Protein AF-A0A7M3M0L2-F1 (afdb_monomer)

pLDDT: mean 80.34, std 19.45, range [36.34, 98.5]

Mean predicted aligned error: 12.67 Å

Foldseek 3Di:
DCVVCVVVVHDPCVVCVVAVDPQSVLLVVLLVLLVQLLVQLVVQQPPPPQLLLSLLRSLLSSLVSCLVCLVVVVVCVVPPPPVSNVVSNVSVLVVQLVSLQVCVVVVVFDAPDRSSVLSVVLVVLSNVLSVCCVVVVDPSVVSSLVSSLVSSVNRVHDNVVSNVSNVVSDDPPDPPPPPPPPPDDDDPDDPPDDDDDDDDDDDDDDDDDDDDDDD

Secondary structure (DSSP, 8-state):
-HHHHHHTT--HHHHHHH-SSHHHHHHHHHHHHHHHHHHHHHHHHTT--SHHHHHHHHHHHHHHHHGGGHHHHHHHTTTS-HHHHHHHTHHHHHHHHHHHHHHHHTTS---SS-HHHHHHHHHHHHHHHHHHHHTTSS-HHHHHHHHHHHHHHHTT--HHHHHHHHHHHSPP----------S--PPPPPPPPPPP----PPPPP----------

Nearest PDB structures (foldseek):
  2g3b-assembly1_A  TM=7.145E-01  e=4.592E-04  Rhodococcus jostii RHA1
  6o6o-assembly1_B  TM=6.720E-01  e=5.842E-04  Mycobacterium tuberculosis
  2f07-assembly1_B  TM=7.550E-01  e=2.145E-03  Bacillus subtilis subsp. subtilis str. 168
  2v57-assembly2_D  TM=7.887E-01  e=2.864E-03  Mycolicibacterium smegmatis
  6s37-assembly1_A  TM=2.151E-01  e=5.253E+00  Pseudomonas putida KT2440

Structure (mmCIF, N/CA/C/O backbone):
data_AF-A0A7M3M0L2-F1
#
_entry.id   AF-A0A7M3M0L2-F1
#
loop_
_atom_site.group_PDB
_atom_site.id
_atom_site.type_symbol
_atom_site.label_atom_id
_atom_site.label_alt_id
_atom_site.label_comp_id
_atom_site.label_asym_id
_atom_site.label_entity_id
_atom_site.label_seq_id
_atom_site.pdbx_PDB_ins_code
_atom_site.Cartn_x
_atom_site.Cartn_y
_atom_site.Cartn_z
_atom_site.occupancy
_atom_site.B_iso_or_equiv
_atom_site.auth_seq_id
_atom_site.auth_comp_id
_atom_site.auth_asym_id
_atom_site.auth_atom_id
_atom_site.pdbx_PDB_model_num
ATOM 1 N N . MET A 1 1 ? 15.946 3.204 -24.954 1.00 76.81 1 MET A N 1
ATOM 2 C CA . MET A 1 1 ? 16.073 1.800 -25.405 1.00 76.81 1 MET A CA 1
ATOM 3 C C . MET A 1 1 ? 17.524 1.337 -25.455 1.00 76.81 1 MET A C 1
ATOM 5 O O . MET A 1 1 ? 17.825 0.320 -24.856 1.00 76.81 1 MET A O 1
ATOM 9 N N . ASP A 1 2 ? 18.451 2.081 -26.062 1.00 79.75 2 ASP A N 1
ATOM 10 C CA . ASP A 1 2 ? 19.856 1.628 -26.196 1.00 79.75 2 ASP A CA 1
ATOM 11 C C . ASP A 1 2 ? 20.602 1.542 -24.871 1.00 79.75 2 ASP A C 1
ATOM 13 O O . ASP A 1 2 ? 21.305 0.571 -24.607 1.00 79.75 2 ASP A O 1
ATOM 17 N N . GLN A 1 3 ? 20.402 2.546 -24.018 1.00 80.31 3 GLN A N 1
ATOM 18 C CA . GLN A 1 3 ? 20.930 2.538 -22.657 1.00 80.31 3 GLN A CA 1
ATOM 19 C C . GLN A 1 3 ? 20.332 1.392 -21.827 1.00 80.31 3 GLN A C 1
ATOM 21 O O . GLN A 1 3 ? 21.048 0.789 -21.040 1.00 80.31 3 GLN A O 1
ATOM 26 N N . ILE A 1 4 ? 19.059 1.041 -22.059 1.00 79.31 4 ILE A N 1
ATOM 27 C CA . ILE A 1 4 ? 18.379 -0.083 -21.390 1.00 79.31 4 ILE A CA 1
ATOM 28 C C . ILE A 1 4 ? 18.995 -1.410 -21.841 1.00 79.31 4 ILE A C 1
ATOM 30 O O . ILE A 1 4 ? 19.354 -2.224 -21.002 1.00 79.31 4 ILE A O 1
ATOM 34 N N . ALA A 1 5 ? 19.194 -1.599 -23.150 1.00 80.19 5 ALA A N 1
ATOM 35 C CA . ALA A 1 5 ? 19.850 -2.787 -23.693 1.00 80.19 5 ALA A CA 1
ATOM 36 C C . ALA A 1 5 ? 21.261 -2.966 -23.112 1.00 80.19 5 ALA A C 1
ATOM 38 O O . ALA A 1 5 ? 21.613 -4.044 -22.641 1.00 80.19 5 ALA A O 1
ATOM 39 N N . ARG A 1 6 ? 22.039 -1.875 -23.067 1.00 82.19 6 ARG A N 1
ATOM 40 C CA . ARG A 1 6 ? 23.388 -1.874 -22.494 1.00 82.19 6 ARG A CA 1
ATOM 41 C C . ARG A 1 6 ? 23.378 -2.192 -20.993 1.00 82.19 6 ARG A C 1
ATOM 43 O O . ARG A 1 6 ? 24.207 -2.981 -20.557 1.00 82.19 6 ARG A O 1
ATOM 50 N N . ALA A 1 7 ? 22.450 -1.622 -20.225 1.00 80.19 7 ALA A N 1
ATOM 51 C CA . ALA A 1 7 ? 22.321 -1.885 -18.790 1.00 80.19 7 ALA A CA 1
ATOM 52 C C . ALA A 1 7 ? 21.871 -3.325 -18.486 1.00 80.19 7 ALA A C 1
ATOM 54 O O . ALA A 1 7 ? 22.362 -3.930 -17.542 1.00 80.19 7 ALA A O 1
ATOM 55 N N . ALA A 1 8 ? 20.984 -3.888 -19.309 1.00 79.69 8 ALA A N 1
ATOM 56 C CA . ALA A 1 8 ? 20.501 -5.261 -19.178 1.00 79.69 8 ALA A CA 1
ATOM 57 C C . ALA A 1 8 ? 21.463 -6.313 -19.768 1.00 79.69 8 ALA A C 1
ATOM 59 O O . ALA A 1 8 ? 21.162 -7.502 -19.734 1.00 79.69 8 ALA A O 1
ATOM 60 N N . GLY A 1 9 ? 22.604 -5.900 -20.335 1.00 82.31 9 GLY A N 1
ATOM 61 C CA . GLY A 1 9 ? 23.578 -6.816 -20.937 1.00 82.31 9 GLY A CA 1
ATOM 62 C C . GLY A 1 9 ? 23.079 -7.518 -22.206 1.00 82.31 9 GLY A C 1
ATOM 63 O O . GLY A 1 9 ? 23.612 -8.560 -22.578 1.00 82.31 9 GLY A O 1
ATOM 64 N N . VAL A 1 10 ? 22.067 -6.964 -22.880 1.00 86.62 10 VAL A N 1
ATOM 65 C CA . VAL A 1 10 ? 21.447 -7.557 -24.075 1.00 86.62 10 VAL A CA 1
ATOM 66 C C . VAL A 1 10 ? 21.702 -6.720 -25.328 1.00 86.62 10 VAL A C 1
ATOM 68 O O . VAL A 1 10 ? 21.919 -5.508 -25.285 1.00 86.62 10 VAL A O 1
ATOM 71 N N . VAL A 1 11 ? 21.648 -7.365 -26.493 1.00 86.75 11 VAL A N 1
ATOM 72 C CA . VAL A 1 11 ? 21.783 -6.680 -27.785 1.00 86.75 11 VAL A CA 1
ATOM 73 C C . VAL A 1 11 ? 20.548 -5.808 -28.037 1.00 86.75 11 VAL A C 1
ATOM 75 O O . VAL A 1 11 ? 19.420 -6.223 -27.774 1.00 86.75 11 VAL A O 1
ATOM 78 N N . ARG A 1 12 ? 20.733 -4.611 -28.618 1.00 81.94 12 ARG A N 1
ATOM 79 C CA . ARG A 1 12 ? 19.638 -3.677 -28.959 1.00 81.94 12 ARG A CA 1
ATOM 80 C C . ARG A 1 12 ? 18.493 -4.375 -29.703 1.00 81.94 12 ARG A C 1
ATOM 82 O O . ARG A 1 12 ? 17.333 -4.170 -29.364 1.00 81.94 12 ARG A O 1
ATOM 89 N N . ARG A 1 13 ? 18.820 -5.236 -30.673 1.00 85.19 13 ARG A N 1
ATOM 90 C CA . ARG A 1 13 ? 17.839 -6.002 -31.459 1.00 85.19 13 ARG A CA 1
ATOM 91 C C . ARG A 1 13 ? 16.922 -6.869 -30.592 1.00 85.19 13 ARG A C 1
ATOM 93 O O . ARG A 1 13 ? 15.752 -6.983 -30.920 1.00 85.19 13 ARG A O 1
ATOM 100 N N . THR A 1 14 ? 17.425 -7.426 -29.492 1.00 82.56 14 THR A N 1
ATOM 101 C CA . THR A 1 14 ? 16.638 -8.242 -28.557 1.00 82.56 14 THR A CA 1
ATOM 102 C C . THR A 1 14 ? 15.592 -7.395 -27.841 1.00 82.56 14 THR A C 1
ATOM 104 O O . THR A 1 14 ? 14.427 -7.771 -27.799 1.00 82.56 14 THR A O 1
ATOM 107 N N . VAL A 1 15 ? 15.967 -6.205 -27.356 1.00 77.56 15 VAL A N 1
ATOM 108 C CA . VAL A 1 15 ? 15.020 -5.308 -26.670 1.00 77.56 15 VAL A CA 1
ATOM 109 C C . VAL A 1 15 ? 13.933 -4.815 -27.622 1.00 77.56 15 VAL A C 1
ATOM 111 O O . VAL A 1 15 ? 12.765 -4.859 -27.266 1.00 77.56 15 VAL A O 1
ATOM 114 N N . TYR A 1 16 ? 14.295 -4.394 -28.838 1.00 79.69 16 TYR A N 1
ATOM 115 C CA . TYR A 1 16 ? 13.303 -3.976 -29.841 1.00 79.69 16 TYR A CA 1
ATOM 116 C C . TYR A 1 16 ? 12.467 -5.147 -30.386 1.00 79.69 16 TYR A C 1
ATOM 118 O O . TYR A 1 16 ? 11.361 -4.929 -30.866 1.00 79.69 16 TYR A O 1
ATOM 126 N N . GLY A 1 17 ? 12.985 -6.379 -30.320 1.00 81.19 17 GLY A N 1
ATOM 127 C CA . GLY A 1 17 ? 12.245 -7.592 -30.670 1.00 81.19 17 GLY A CA 1
ATOM 128 C C . GLY A 1 17 ? 11.170 -7.960 -29.645 1.00 81.19 17 GLY A C 1
ATOM 129 O O . GLY A 1 17 ? 10.143 -8.505 -30.030 1.00 81.19 17 GLY A O 1
ATOM 130 N N . HIS A 1 18 ? 11.385 -7.628 -28.368 1.00 81.50 18 HIS A N 1
ATOM 131 C CA . HIS A 1 18 ? 10.391 -7.813 -27.306 1.00 81.50 18 HIS A CA 1
ATOM 132 C C . HIS A 1 18 ? 9.460 -6.609 -27.133 1.00 81.50 18 HIS A C 1
ATOM 134 O O . HIS A 1 18 ? 8.281 -6.791 -26.858 1.00 81.50 18 HIS A O 1
ATOM 140 N N . PHE A 1 19 ? 9.967 -5.387 -27.318 1.00 83.94 19 PHE A N 1
ATOM 141 C CA . PHE A 1 19 ? 9.208 -4.160 -27.093 1.00 83.94 19 PHE A CA 1
ATOM 142 C C . PHE A 1 19 ? 9.307 -3.240 -28.314 1.00 83.94 19 PHE A C 1
ATOM 144 O O . PHE A 1 19 ? 10.381 -2.688 -28.579 1.00 83.94 19 PHE A O 1
ATOM 151 N N . PRO A 1 20 ? 8.201 -3.018 -29.050 1.00 81.44 20 PRO A N 1
ATOM 152 C CA . PRO A 1 20 ? 8.227 -2.235 -30.285 1.00 81.44 20 PRO A CA 1
ATOM 153 C C . PRO A 1 20 ? 8.587 -0.763 -30.047 1.00 81.44 20 PRO A C 1
ATOM 155 O O . PRO A 1 20 ? 9.125 -0.100 -30.933 1.00 81.44 20 PRO A O 1
ATOM 158 N N . ASN A 1 21 ? 8.312 -0.238 -28.850 1.00 80.81 21 ASN A N 1
ATOM 159 C CA . ASN A 1 21 ? 8.664 1.116 -28.440 1.00 80.81 21 ASN A CA 1
ATOM 160 C C . ASN A 1 21 ? 8.832 1.206 -26.909 1.00 80.81 21 ASN A C 1
ATOM 162 O O . ASN A 1 21 ? 8.651 0.230 -26.180 1.00 80.81 21 ASN A O 1
ATOM 166 N N . ARG A 1 22 ? 9.221 2.394 -26.427 1.00 78.81 22 ARG A N 1
ATOM 167 C CA . ARG A 1 22 ? 9.414 2.669 -24.995 1.00 78.81 22 ARG A CA 1
ATOM 168 C C . ARG A 1 22 ? 8.121 2.501 -24.196 1.00 78.81 22 ARG A C 1
ATOM 170 O O . ARG A 1 22 ? 8.187 2.027 -23.069 1.00 78.81 22 ARG A O 1
ATOM 177 N N . ASP A 1 23 ? 6.986 2.885 -24.761 1.00 76.69 23 ASP A N 1
ATOM 178 C CA . ASP A 1 23 ? 5.708 2.889 -24.049 1.00 76.69 23 ASP A CA 1
ATOM 179 C C . ASP A 1 23 ? 5.202 1.461 -23.830 1.00 76.69 23 ASP A C 1
ATOM 181 O O . ASP A 1 23 ? 4.750 1.146 -22.737 1.00 76.69 23 ASP A O 1
ATOM 185 N N . ALA A 1 24 ? 5.400 0.570 -24.806 1.00 80.88 24 ALA A N 1
ATOM 186 C CA . ALA A 1 24 ? 5.133 -0.861 -24.676 1.00 80.88 24 ALA A CA 1
ATOM 187 C C . ALA A 1 24 ? 5.996 -1.512 -23.582 1.00 80.88 24 ALA A C 1
ATOM 189 O O . ALA A 1 24 ? 5.491 -2.292 -22.786 1.00 80.88 24 ALA A O 1
ATOM 190 N N . LEU A 1 25 ? 7.282 -1.147 -23.488 1.00 81.94 25 LEU A N 1
ATOM 191 C CA . LEU A 1 25 ? 8.139 -1.599 -22.386 1.00 81.94 25 LEU A CA 1
ATOM 192 C C . LEU A 1 25 ? 7.613 -1.122 -21.026 1.00 81.94 25 LEU A C 1
ATOM 194 O O . LEU A 1 25 ? 7.622 -1.877 -20.061 1.00 81.94 25 LEU A O 1
ATOM 198 N N . ILE A 1 26 ? 7.188 0.138 -20.929 1.00 79.19 26 ILE A N 1
ATOM 199 C CA . ILE A 1 26 ? 6.701 0.676 -19.658 1.00 79.19 26 ILE A CA 1
ATOM 200 C C . ILE A 1 26 ? 5.357 0.057 -19.274 1.00 79.19 26 ILE A C 1
ATOM 202 O O . ILE A 1 26 ? 5.171 -0.236 -18.099 1.00 79.19 26 ILE A O 1
ATOM 206 N N . ALA A 1 27 ? 4.457 -0.168 -20.232 1.00 79.88 27 ALA A N 1
ATOM 207 C CA . ALA A 1 27 ? 3.189 -0.849 -19.991 1.00 79.88 27 ALA A CA 1
ATOM 208 C C . ALA A 1 27 ? 3.413 -2.242 -19.381 1.00 79.88 27 ALA A C 1
ATOM 210 O O . ALA A 1 27 ? 2.884 -2.523 -18.314 1.00 79.88 27 ALA A O 1
ATOM 211 N N . GLU A 1 28 ? 4.304 -3.043 -19.966 1.00 83.62 28 GLU A N 1
ATOM 212 C CA . GLU A 1 28 ? 4.640 -4.386 -19.468 1.00 83.62 28 GLU A CA 1
ATOM 213 C C . GLU A 1 28 ? 5.280 -4.359 -18.068 1.00 83.62 28 GLU A C 1
ATOM 215 O O . GLU A 1 28 ? 4.968 -5.186 -17.212 1.00 83.62 28 GLU A O 1
ATOM 220 N N . ILE A 1 29 ? 6.141 -3.371 -17.785 1.00 82.62 29 ILE A N 1
ATOM 221 C CA . ILE A 1 29 ? 6.678 -3.165 -16.429 1.00 82.62 29 ILE A CA 1
ATOM 222 C C . ILE A 1 29 ? 5.549 -2.819 -15.452 1.00 82.62 29 ILE A C 1
ATOM 224 O O . ILE A 1 29 ? 5.516 -3.344 -14.342 1.00 82.62 29 ILE A O 1
ATOM 228 N N . VAL A 1 30 ? 4.645 -1.919 -15.840 1.00 82.38 30 VAL A N 1
ATOM 229 C CA . VAL A 1 30 ? 3.522 -1.485 -15.002 1.00 82.38 30 VAL A CA 1
ATOM 230 C C . VAL A 1 30 ? 2.586 -2.652 -14.708 1.00 82.38 30 VAL A C 1
ATOM 232 O O . VAL A 1 30 ? 2.188 -2.810 -13.556 1.00 82.38 30 VAL A O 1
ATOM 235 N N . ASP A 1 31 ? 2.273 -3.490 -15.691 1.00 84.62 31 ASP A N 1
ATOM 236 C CA . ASP A 1 31 ? 1.425 -4.670 -15.505 1.00 84.62 31 ASP A CA 1
ATOM 237 C C . ASP A 1 31 ? 2.086 -5.688 -14.565 1.00 84.62 31 ASP A C 1
ATOM 239 O O . ASP A 1 31 ? 1.479 -6.091 -13.570 1.00 84.62 31 ASP A O 1
ATOM 243 N N . GLY A 1 32 ? 3.371 -6.002 -14.776 1.00 86.31 32 GLY A N 1
ATOM 244 C CA . GLY A 1 32 ? 4.121 -6.894 -13.884 1.00 86.31 32 GLY A CA 1
ATOM 245 C C . GLY A 1 32 ? 4.221 -6.375 -12.442 1.00 86.31 32 GLY A C 1
ATOM 246 O O . GLY A 1 32 ? 4.126 -7.148 -11.486 1.00 86.31 32 GLY A O 1
ATOM 247 N N . VAL A 1 33 ? 4.356 -5.057 -12.253 1.00 86.44 33 VAL A N 1
ATOM 248 C CA . VAL A 1 33 ? 4.311 -4.439 -10.917 1.00 86.44 33 VAL A CA 1
ATOM 249 C C . VAL A 1 33 ? 2.917 -4.567 -10.298 1.00 86.44 33 VAL A C 1
ATOM 251 O O . VAL A 1 33 ? 2.820 -4.871 -9.111 1.00 86.44 33 VAL A O 1
ATOM 254 N N . GLY A 1 34 ? 1.842 -4.384 -11.068 1.00 87.81 34 GLY A N 1
ATOM 255 C CA . GLY A 1 34 ? 0.467 -4.561 -10.586 1.00 87.81 34 GLY A CA 1
ATOM 256 C C . GLY A 1 34 ? 0.205 -5.966 -10.049 1.00 87.81 34 GLY A C 1
ATOM 257 O O . GLY A 1 34 ? -0.331 -6.123 -8.947 1.00 87.81 34 GLY A O 1
ATOM 258 N N . GLU A 1 35 ? 0.655 -6.988 -10.777 1.00 89.19 35 GLU A N 1
ATOM 259 C CA . GLU A 1 35 ? 0.584 -8.386 -10.341 1.00 89.19 35 GLU A CA 1
ATOM 260 C C . GLU A 1 35 ? 1.393 -8.629 -9.061 1.00 89.19 35 GLU A C 1
ATOM 262 O O . GLU A 1 35 ? 0.884 -9.222 -8.103 1.00 89.19 35 GLU A O 1
ATOM 267 N N . ALA A 1 36 ? 2.627 -8.118 -8.999 1.00 91.31 36 ALA A N 1
ATOM 268 C CA . ALA A 1 36 ? 3.480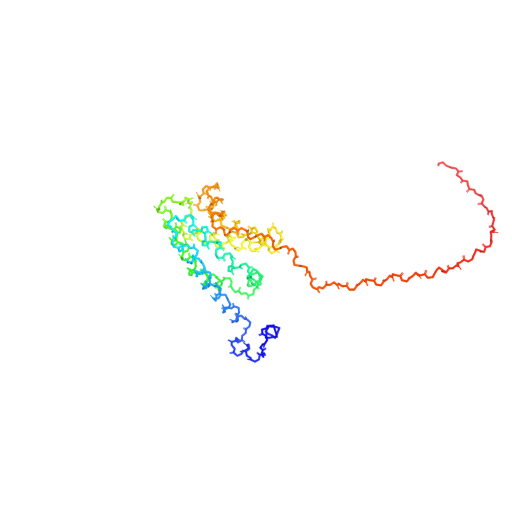 -8.235 -7.819 1.00 91.31 36 ALA A CA 1
ATOM 269 C C . ALA A 1 36 ? 2.864 -7.548 -6.587 1.00 91.31 36 ALA A C 1
ATOM 271 O O . ALA A 1 36 ? 2.901 -8.099 -5.486 1.00 91.31 36 ALA A O 1
ATOM 272 N N . VAL A 1 37 ? 2.242 -6.379 -6.765 1.00 92.12 37 VAL A N 1
ATOM 273 C CA . VAL A 1 37 ? 1.525 -5.658 -5.704 1.00 92.12 37 VAL A CA 1
ATOM 274 C C . VAL A 1 37 ? 0.326 -6.467 -5.211 1.00 92.12 37 VAL A C 1
ATOM 276 O O . VAL A 1 37 ? 0.145 -6.616 -4.000 1.00 92.12 37 VAL A O 1
ATOM 279 N N . ALA A 1 38 ? -0.479 -7.034 -6.113 1.00 90.62 38 ALA A N 1
ATOM 280 C CA . ALA A 1 38 ? -1.612 -7.877 -5.732 1.00 90.62 38 ALA A CA 1
ATOM 281 C C . ALA A 1 38 ? -1.156 -9.124 -4.948 1.00 90.62 38 ALA A C 1
ATOM 283 O O . ALA A 1 38 ? -1.741 -9.459 -3.910 1.00 90.62 38 ALA A O 1
ATOM 284 N N . ALA A 1 39 ? -0.073 -9.767 -5.396 1.00 92.81 39 ALA A N 1
ATOM 285 C CA . ALA A 1 39 ? 0.528 -10.919 -4.730 1.00 92.81 39 ALA A CA 1
ATOM 286 C C . ALA A 1 39 ? 1.093 -10.564 -3.345 1.00 92.81 39 ALA A C 1
ATOM 288 O O . ALA A 1 39 ? 0.819 -11.268 -2.372 1.00 92.81 39 ALA A O 1
ATOM 289 N N . ALA A 1 40 ? 1.815 -9.449 -3.216 1.00 93.44 40 ALA A N 1
ATOM 290 C CA . ALA A 1 40 ? 2.352 -8.982 -1.939 1.00 93.44 40 ALA A CA 1
ATOM 291 C C . ALA A 1 40 ? 1.240 -8.617 -0.949 1.00 93.44 40 ALA A C 1
ATOM 293 O O . ALA A 1 40 ? 1.286 -9.022 0.215 1.00 93.44 40 ALA A O 1
ATOM 294 N N . HIS A 1 41 ? 0.184 -7.946 -1.420 1.00 93.56 41 HIS A N 1
ATOM 295 C CA . HIS A 1 41 ? -0.997 -7.666 -0.609 1.00 93.56 41 HIS A CA 1
ATOM 296 C C . HIS A 1 41 ? -1.623 -8.977 -0.094 1.00 93.56 41 HIS A C 1
ATOM 298 O O . HIS A 1 41 ? -2.047 -9.050 1.062 1.00 93.56 41 HIS A O 1
ATOM 304 N N . ALA A 1 42 ? -1.703 -10.024 -0.933 1.00 92.31 42 ALA A N 1
ATOM 305 C CA . ALA A 1 42 ? -2.203 -11.362 -0.567 1.00 92.31 42 ALA A CA 1
ATOM 306 C C . ALA A 1 42 ? -1.326 -12.069 0.460 1.00 92.31 42 ALA A C 1
ATOM 308 O O . ALA A 1 42 ? -1.833 -12.509 1.494 1.00 92.31 42 ALA A O 1
ATOM 309 N N . ALA A 1 43 ? -0.020 -12.109 0.221 1.00 92.12 43 ALA A N 1
ATOM 310 C CA . ALA A 1 43 ? 0.939 -12.712 1.131 1.00 92.12 43 ALA A CA 1
ATOM 311 C C . ALA A 1 43 ? 0.949 -12.017 2.503 1.00 92.12 43 ALA A C 1
ATOM 313 O O . ALA A 1 43 ? 0.951 -12.689 3.534 1.00 92.12 43 ALA A O 1
ATOM 314 N N . GLY A 1 44 ? 0.884 -10.681 2.534 1.00 90.69 44 GLY A N 1
ATOM 315 C CA . GLY A 1 44 ? 0.913 -9.907 3.776 1.00 90.69 44 GLY A CA 1
A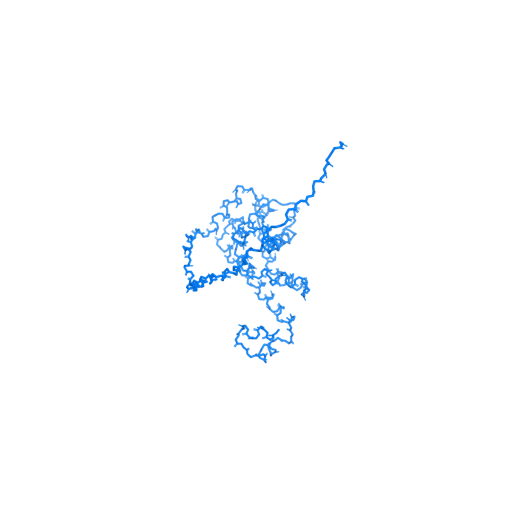TOM 316 C C . GLY A 1 44 ? -0.255 -10.219 4.718 1.00 90.69 44 GLY A C 1
ATOM 317 O O . GLY A 1 44 ? -0.060 -10.307 5.929 1.00 90.69 44 GLY A O 1
ATOM 318 N N . ARG A 1 45 ? -1.457 -10.461 4.180 1.00 91.88 45 ARG A N 1
ATOM 319 C CA . ARG A 1 45 ? -2.648 -10.793 4.986 1.00 91.88 45 ARG A CA 1
ATOM 320 C C . ARG A 1 45 ? -2.861 -12.289 5.231 1.00 91.88 45 ARG A C 1
ATOM 322 O O . ARG A 1 45 ? -3.780 -12.657 5.963 1.00 91.88 45 ARG A O 1
ATOM 329 N N . ALA A 1 46 ? -2.053 -13.160 4.629 1.00 92.19 46 ALA A N 1
ATOM 330 C CA . ALA A 1 46 ? -2.214 -14.603 4.766 1.00 92.19 46 ALA A CA 1
ATOM 331 C C . ALA A 1 46 ? -2.093 -15.041 6.239 1.00 92.19 46 ALA A C 1
ATOM 333 O O . ALA A 1 46 ? -1.159 -14.654 6.948 1.00 92.19 46 ALA A O 1
ATOM 334 N N . GLY A 1 47 ? -3.061 -15.841 6.696 1.00 91.38 47 GLY A N 1
ATOM 335 C CA . GLY A 1 47 ? -3.109 -16.367 8.065 1.00 91.38 47 GLY A CA 1
ATOM 336 C C . GLY A 1 47 ? -3.465 -15.346 9.152 1.00 91.38 47 GLY A C 1
ATOM 337 O O . GLY A 1 47 ? -3.359 -15.674 10.330 1.00 91.38 47 GLY A O 1
ATOM 338 N N . VAL A 1 48 ? -3.881 -14.125 8.795 1.00 93.31 48 VAL A N 1
ATOM 339 C CA . VAL A 1 48 ? -4.225 -13.071 9.764 1.00 93.31 48 VAL A CA 1
ATOM 340 C C . VAL A 1 48 ? -5.737 -12.943 9.905 1.00 93.31 48 VAL A C 1
ATOM 342 O O . VAL A 1 48 ? -6.447 -12.684 8.933 1.00 93.31 48 VAL A O 1
ATOM 345 N N . SER A 1 49 ? -6.237 -13.115 11.127 1.00 92.88 49 SER A N 1
ATOM 346 C CA . SER A 1 49 ? -7.664 -12.997 11.437 1.00 92.88 49 SER A CA 1
ATOM 347 C C . SER A 1 49 ? -8.109 -11.547 11.637 1.00 92.88 49 SER A C 1
ATOM 349 O O . SER A 1 49 ? -9.146 -11.173 11.087 1.00 92.88 49 SER A O 1
ATOM 351 N N . ASP A 1 50 ? -7.324 -10.752 12.376 1.00 95.81 50 ASP A N 1
ATOM 352 C CA . ASP A 1 50 ? -7.566 -9.328 12.650 1.00 95.81 50 ASP A CA 1
ATOM 353 C C . ASP A 1 50 ? -7.464 -8.496 11.350 1.00 95.81 50 ASP A C 1
ATOM 355 O O . ASP A 1 50 ? -6.377 -8.422 10.763 1.00 95.81 50 ASP A O 1
ATOM 359 N N . PRO A 1 51 ? -8.558 -7.853 10.886 1.00 97.00 51 PRO A N 1
ATOM 360 C CA . PRO A 1 51 ? -8.542 -7.021 9.684 1.00 97.00 51 PRO A CA 1
ATOM 361 C C . PRO A 1 51 ? -7.516 -5.884 9.734 1.00 97.00 51 PRO A C 1
ATOM 363 O O . PRO A 1 51 ? -6.898 -5.586 8.712 1.00 97.00 51 PRO A O 1
ATOM 366 N N . ALA A 1 52 ? -7.302 -5.267 10.900 1.00 97.50 52 ALA A N 1
ATOM 367 C CA . ALA A 1 52 ? -6.354 -4.168 11.046 1.00 97.50 52 ALA A CA 1
ATOM 368 C C . ALA A 1 52 ? -4.909 -4.673 10.931 1.00 97.50 52 ALA A C 1
ATOM 370 O O . ALA A 1 52 ? -4.115 -4.117 10.173 1.00 97.50 52 ALA A O 1
ATOM 371 N N . ALA A 1 53 ? -4.582 -5.789 11.587 1.00 97.38 53 ALA A N 1
ATOM 372 C CA . ALA A 1 53 ? -3.280 -6.438 11.428 1.00 97.38 53 ALA A CA 1
ATOM 373 C C . ALA A 1 53 ? -3.032 -6.898 9.981 1.00 97.38 53 ALA A C 1
ATOM 375 O O . ALA A 1 53 ? -1.926 -6.752 9.455 1.00 97.38 53 ALA A O 1
ATOM 376 N N . ALA A 1 54 ? -4.064 -7.429 9.320 1.00 97.06 54 ALA A N 1
ATOM 377 C CA . ALA A 1 54 ? -4.003 -7.844 7.924 1.00 97.06 54 ALA A CA 1
ATOM 378 C C . ALA A 1 54 ? -3.706 -6.658 6.997 1.00 97.06 54 ALA A C 1
ATOM 380 O O . ALA A 1 54 ? -2.843 -6.768 6.127 1.00 97.06 54 ALA A O 1
ATOM 381 N N . LEU A 1 55 ? -4.376 -5.519 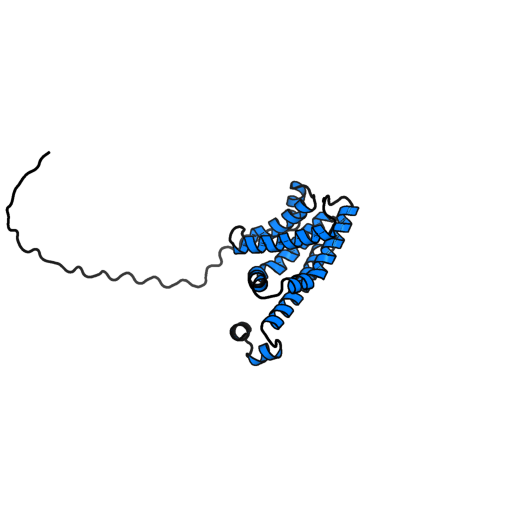7.208 1.00 97.44 55 LEU A N 1
ATOM 382 C CA . LEU A 1 55 ? -4.153 -4.294 6.441 1.00 97.44 55 LEU A CA 1
ATOM 383 C C . LEU A 1 55 ? -2.743 -3.734 6.670 1.00 97.44 55 LEU A C 1
ATOM 385 O O . LEU A 1 55 ? -2.073 -3.373 5.704 1.00 97.44 55 LEU A O 1
ATOM 389 N N . ALA A 1 56 ? -2.268 -3.722 7.919 1.00 97.50 56 ALA A N 1
ATOM 390 C CA . ALA A 1 56 ? -0.919 -3.277 8.265 1.00 97.50 56 ALA A CA 1
ATOM 391 C C . ALA A 1 56 ? 0.149 -4.096 7.521 1.00 97.50 56 ALA A C 1
ATOM 393 O O . ALA A 1 56 ? 0.976 -3.546 6.794 1.00 97.50 56 ALA A O 1
ATOM 394 N N . ARG A 1 57 ? 0.087 -5.430 7.640 1.00 97.12 57 ARG A N 1
ATOM 395 C CA . ARG A 1 57 ? 1.044 -6.342 6.997 1.00 97.12 57 ARG A CA 1
ATOM 396 C C . ARG A 1 57 ? 0.971 -6.292 5.475 1.00 97.12 57 ARG A C 1
ATOM 398 O O . ARG A 1 57 ? 2.009 -6.319 4.821 1.00 97.12 57 ARG A O 1
ATOM 405 N N . ALA A 1 58 ? -0.231 -6.216 4.909 1.00 95.94 58 ALA A N 1
ATOM 406 C CA . ALA A 1 58 ? -0.409 -6.104 3.467 1.00 95.94 58 ALA A CA 1
ATOM 407 C C . ALA A 1 58 ? 0.169 -4.789 2.925 1.00 95.94 58 ALA A C 1
ATOM 409 O O . ALA A 1 58 ? 0.829 -4.802 1.891 1.00 95.94 58 ALA A O 1
ATOM 410 N N . THR A 1 59 ? -0.009 -3.678 3.644 1.00 96.69 59 THR A N 1
ATOM 411 C CA . THR A 1 59 ? 0.539 -2.372 3.247 1.00 96.69 59 THR A CA 1
ATOM 412 C C . THR A 1 59 ? 2.063 -2.367 3.287 1.00 96.69 59 THR A C 1
ATOM 414 O O . THR A 1 59 ? 2.691 -1.938 2.324 1.00 96.69 59 THR A O 1
ATOM 417 N N . LEU A 1 60 ? 2.666 -2.917 4.347 1.00 95.94 60 LEU A N 1
ATOM 418 C CA . LEU A 1 60 ? 4.122 -3.065 4.434 1.00 95.94 60 LEU A CA 1
ATOM 419 C C . LEU A 1 60 ? 4.672 -3.949 3.307 1.00 95.94 60 LEU A C 1
ATOM 421 O O . LEU A 1 60 ? 5.651 -3.583 2.667 1.00 95.94 60 LEU A O 1
ATOM 425 N N . ALA A 1 61 ? 4.018 -5.078 3.014 1.00 94.81 61 ALA A N 1
ATOM 426 C CA . ALA A 1 61 ? 4.425 -5.958 1.921 1.00 94.81 61 ALA A CA 1
ATOM 427 C C . ALA A 1 61 ? 4.333 -5.266 0.550 1.00 94.81 61 ALA A C 1
ATOM 429 O O . ALA A 1 61 ? 5.219 -5.430 -0.283 1.00 94.81 61 ALA A O 1
ATOM 430 N N . VAL A 1 62 ? 3.284 -4.472 0.318 1.00 94.00 62 VAL A N 1
ATOM 431 C CA . VAL A 1 62 ? 3.144 -3.669 -0.904 1.00 94.00 62 VAL A CA 1
ATOM 432 C C . VAL A 1 62 ? 4.226 -2.594 -0.987 1.00 94.00 62 VAL A C 1
ATOM 434 O O . VAL A 1 62 ? 4.786 -2.405 -2.065 1.00 94.00 62 VAL A O 1
ATOM 437 N N . TRP A 1 63 ? 4.554 -1.922 0.122 1.00 94.19 63 TRP A N 1
ATOM 438 C CA . TRP A 1 63 ? 5.599 -0.896 0.155 1.00 94.19 63 TRP A CA 1
ATOM 439 C C . TRP A 1 63 ? 6.947 -1.433 -0.341 1.00 94.19 63 TRP A C 1
ATOM 441 O O . TRP A 1 63 ? 7.565 -0.812 -1.202 1.00 94.19 63 TRP A O 1
ATOM 451 N N . GLU A 1 64 ? 7.361 -2.613 0.126 1.00 91.75 64 GLU A N 1
ATOM 452 C CA . GLU A 1 64 ? 8.602 -3.273 -0.314 1.00 91.75 64 GLU A CA 1
ATOM 453 C C . GLU A 1 64 ? 8.620 -3.564 -1.823 1.00 91.75 64 GLU A C 1
ATOM 455 O O . GLU A 1 64 ? 9.675 -3.524 -2.454 1.00 91.75 64 GLU A O 1
ATOM 460 N N . ILE A 1 65 ? 7.453 -3.820 -2.426 1.00 90.62 65 ILE A N 1
ATOM 461 C CA . ILE A 1 65 ? 7.349 -3.990 -3.878 1.00 90.62 65 ILE A CA 1
ATOM 462 C C . ILE A 1 65 ? 7.475 -2.659 -4.607 1.00 90.62 65 ILE A C 1
ATOM 464 O O . ILE A 1 65 ? 8.137 -2.622 -5.636 1.00 90.62 65 ILE A O 1
ATOM 468 N N . VAL A 1 66 ? 6.843 -1.582 -4.132 1.00 88.19 66 VAL A N 1
ATOM 469 C CA . VAL A 1 66 ? 6.746 -0.321 -4.895 1.00 88.19 66 VAL A CA 1
ATOM 470 C C . VAL A 1 66 ? 7.893 0.661 -4.637 1.00 88.19 66 VAL A C 1
ATOM 472 O O . VAL A 1 66 ? 8.173 1.499 -5.497 1.00 88.19 66 VAL A O 1
ATOM 475 N N . GLU A 1 67 ? 8.595 0.558 -3.505 1.00 87.25 67 GLU A N 1
ATOM 476 C CA . GLU A 1 67 ? 9.709 1.445 -3.122 1.00 87.25 67 GLU A CA 1
ATOM 477 C C . GLU A 1 67 ? 10.838 1.514 -4.173 1.00 87.25 67 GLU A C 1
ATOM 479 O O . GLU A 1 67 ? 11.245 2.639 -4.518 1.00 87.25 67 GLU A O 1
ATOM 484 N N . PRO A 1 68 ? 11.276 0.393 -4.785 1.00 86.19 68 PRO A N 1
ATOM 485 C CA . PRO A 1 68 ? 12.282 0.416 -5.849 1.00 86.19 68 PRO A CA 1
ATOM 486 C C . PRO A 1 68 ? 11.796 1.124 -7.121 1.00 86.19 68 PRO A C 1
ATOM 488 O O . PRO A 1 68 ? 12.591 1.668 -7.890 1.00 86.19 68 PRO A O 1
ATOM 491 N N . TYR A 1 69 ? 10.479 1.163 -7.340 1.00 81.88 69 TYR A N 1
ATOM 492 C CA . TYR A 1 69 ? 9.859 1.725 -8.538 1.00 81.88 69 TYR A CA 1
ATOM 493 C C . TYR A 1 69 ? 9.476 3.201 -8.376 1.00 81.88 69 TYR A C 1
ATOM 495 O O . TYR A 1 69 ? 8.935 3.792 -9.308 1.00 81.88 69 TYR A O 1
ATOM 503 N N . ARG A 1 70 ? 9.796 3.858 -7.251 1.00 82.19 70 ARG A N 1
ATOM 504 C CA . ARG A 1 70 ? 9.408 5.263 -7.002 1.00 82.19 70 ARG A CA 1
ATOM 505 C C . ARG A 1 70 ? 9.863 6.264 -8.058 1.00 82.19 70 ARG A C 1
ATOM 507 O O . ARG A 1 70 ? 9.125 7.190 -8.390 1.00 82.19 70 ARG A O 1
ATOM 514 N N . LEU A 1 71 ? 11.054 6.067 -8.620 1.00 79.50 71 LEU A N 1
ATOM 515 C CA . LEU A 1 71 ? 11.566 6.921 -9.692 1.00 79.50 71 LEU A CA 1
ATOM 516 C C . LEU A 1 71 ? 10.862 6.618 -11.016 1.00 79.50 71 LEU A C 1
ATOM 518 O O . LEU A 1 71 ? 10.571 7.532 -11.783 1.00 79.50 71 LEU A O 1
ATOM 522 N N . LEU A 1 72 ? 10.534 5.347 -11.263 1.00 74.50 72 LEU A N 1
ATOM 523 C CA . LEU A 1 72 ? 9.758 4.943 -12.432 1.00 74.50 72 LEU A CA 1
ATOM 524 C C . LEU A 1 72 ? 8.343 5.507 -12.377 1.00 74.50 72 LEU A C 1
ATOM 526 O O . LEU A 1 72 ? 7.892 6.033 -13.383 1.00 74.50 72 LEU A O 1
ATOM 530 N N . VAL A 1 73 ? 7.681 5.490 -11.220 1.00 70.81 73 VAL A N 1
ATOM 531 C CA . VAL A 1 73 ? 6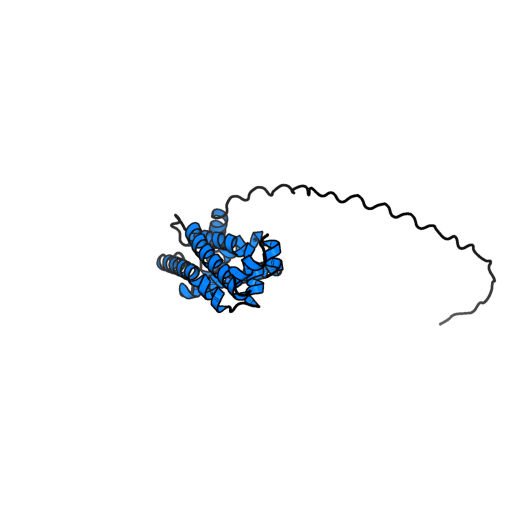.361 6.109 -11.038 1.00 70.81 73 VAL A CA 1
ATOM 532 C C . VAL A 1 73 ? 6.418 7.614 -11.308 1.00 70.81 73 VAL A C 1
ATOM 534 O O . VAL A 1 73 ? 5.600 8.119 -12.074 1.00 70.81 73 VAL A O 1
ATOM 537 N N . SER A 1 74 ? 7.424 8.323 -10.784 1.00 72.19 74 SER A N 1
ATOM 538 C CA . SER A 1 74 ? 7.613 9.758 -11.061 1.00 72.19 74 SER A CA 1
ATOM 539 C C . SER A 1 74 ? 7.827 10.051 -12.555 1.00 72.19 74 SER A C 1
ATOM 541 O O . SER A 1 74 ? 7.302 11.024 -13.099 1.00 72.19 74 SER A O 1
ATOM 543 N N . LEU A 1 75 ? 8.560 9.186 -13.263 1.00 66.81 75 LEU A N 1
ATOM 544 C CA . LEU A 1 75 ? 8.763 9.301 -14.710 1.00 66.81 75 LEU A CA 1
ATOM 545 C C . LEU A 1 75 ? 7.523 8.892 -15.517 1.00 66.81 75 LEU A C 1
ATOM 547 O O . LEU A 1 75 ? 7.242 9.480 -16.565 1.00 66.81 75 LEU A O 1
ATOM 551 N N . ALA A 1 76 ? 6.786 7.889 -15.049 1.00 63.91 76 ALA A N 1
ATOM 552 C CA . ALA A 1 76 ? 5.585 7.377 -15.686 1.00 63.91 76 ALA A CA 1
ATOM 553 C C . ALA A 1 76 ? 4.446 8.394 -15.592 1.00 63.91 76 ALA A C 1
ATOM 555 O O . ALA A 1 76 ? 3.799 8.640 -16.597 1.00 63.91 76 ALA A O 1
ATOM 556 N N . GLN A 1 77 ? 4.286 9.110 -14.478 1.00 65.00 77 GLN A N 1
ATOM 557 C CA . GLN A 1 77 ? 3.341 10.233 -14.382 1.00 65.00 77 GLN A CA 1
ATOM 558 C C . GLN A 1 77 ? 3.585 11.328 -15.439 1.00 65.00 77 GLN A C 1
ATOM 560 O O . GLN A 1 77 ? 2.670 12.066 -15.792 1.00 65.00 77 GLN A O 1
ATOM 565 N N . ARG A 1 78 ? 4.811 11.430 -15.971 1.00 65.19 78 ARG A N 1
ATOM 566 C CA . ARG A 1 78 ? 5.191 12.399 -17.011 1.00 65.19 78 ARG A CA 1
ATOM 567 C C . ARG A 1 78 ? 5.118 11.845 -18.438 1.00 65.19 78 ARG A C 1
ATOM 569 O O . ARG A 1 78 ? 5.280 12.622 -19.373 1.00 65.19 78 ARG A O 1
ATOM 576 N N . SER A 1 79 ? 4.967 10.528 -18.620 1.00 56.88 79 SER A N 1
ATOM 577 C CA . SER A 1 79 ? 5.123 9.880 -19.938 1.00 56.88 79 SER A CA 1
ATOM 578 C C . SER A 1 79 ? 4.163 8.725 -20.255 1.00 56.88 79 SER A C 1
ATOM 580 O O . SER A 1 79 ? 4.021 8.385 -21.421 1.00 56.88 79 SER A O 1
ATOM 582 N N . VAL A 1 80 ? 3.490 8.150 -19.260 1.00 57.72 80 VAL A N 1
ATOM 583 C CA . VAL A 1 80 ? 2.484 7.082 -19.363 1.00 57.72 80 VAL A CA 1
ATOM 584 C C . VAL A 1 80 ? 1.123 7.689 -19.042 1.00 57.72 80 VAL A C 1
ATOM 586 O O . VAL A 1 80 ? 1.011 8.544 -18.165 1.00 57.72 80 VAL A O 1
ATOM 589 N N . THR A 1 81 ? 0.063 7.242 -19.711 1.00 63.62 81 THR A N 1
ATOM 590 C CA . THR A 1 81 ? -1.299 7.619 -19.318 1.00 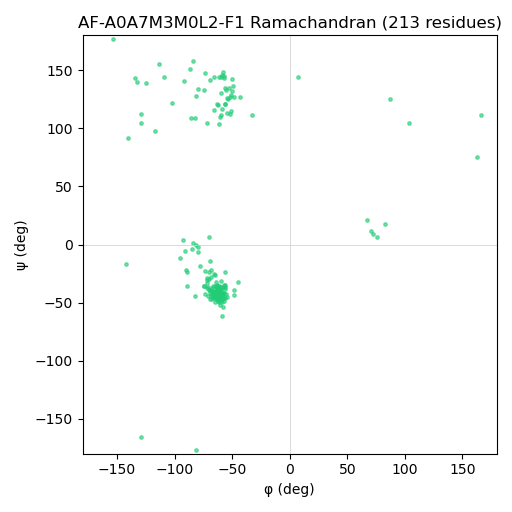63.62 81 THR A CA 1
ATOM 591 C C . THR A 1 81 ? -1.581 7.081 -17.916 1.00 63.62 81 THR A C 1
ATOM 593 O O . THR A 1 81 ? -1.521 5.871 -17.701 1.00 63.62 81 THR A O 1
ATOM 596 N N . VAL A 1 82 ? -1.902 7.967 -16.973 1.00 66.88 82 VAL A N 1
ATOM 597 C CA . VAL A 1 82 ? -2.307 7.657 -15.587 1.00 66.88 82 VAL A CA 1
ATOM 598 C C . VAL A 1 82 ? -3.331 6.509 -15.524 1.00 66.88 82 VAL A C 1
ATOM 600 O O . VAL A 1 82 ? -3.307 5.689 -14.608 1.00 66.88 82 VAL A O 1
ATOM 603 N N . GLU A 1 83 ? -4.180 6.396 -16.541 1.00 72.50 83 GLU A N 1
ATOM 604 C CA . GLU A 1 83 ? -5.137 5.311 -16.761 1.00 72.50 83 GLU A CA 1
ATOM 605 C C . GLU A 1 83 ? -4.512 3.904 -16.803 1.00 72.50 83 GLU A C 1
ATOM 607 O O . GLU A 1 83 ? -5.100 2.981 -16.247 1.00 72.50 83 GLU A O 1
ATOM 612 N N . GLY A 1 84 ? -3.325 3.724 -17.391 1.00 77.50 84 GLY A N 1
ATOM 613 C CA . GLY A 1 84 ? -2.656 2.417 -17.476 1.00 77.50 84 GLY A CA 1
ATOM 614 C C . GLY A 1 84 ? -2.188 1.916 -16.110 1.00 77.50 84 GLY A C 1
ATOM 615 O O . GLY A 1 84 ? -2.463 0.783 -15.726 1.00 77.50 84 GLY A O 1
ATOM 616 N N . ILE A 1 85 ? -1.589 2.806 -15.314 1.00 78.19 85 ILE A N 1
ATOM 617 C CA . ILE A 1 85 ? -1.209 2.511 -13.923 1.00 78.19 85 ILE A CA 1
ATOM 618 C C . ILE A 1 85 ? -2.455 2.171 -13.097 1.00 78.19 85 ILE A C 1
ATOM 620 O O . ILE A 1 85 ? -2.466 1.200 -12.343 1.00 78.19 85 ILE A O 1
ATOM 624 N N . ARG A 1 86 ? -3.541 2.936 -13.267 1.00 81.00 86 ARG A N 1
ATOM 625 C CA . ARG A 1 86 ? -4.807 2.676 -12.568 1.00 81.00 86 ARG A CA 1
ATOM 626 C C . ARG A 1 86 ? -5.415 1.322 -12.926 1.00 81.00 86 ARG A C 1
ATOM 628 O O . ARG A 1 86 ? -6.011 0.706 -12.044 1.00 81.00 86 ARG A O 1
ATOM 635 N N . ALA A 1 87 ? -5.317 0.902 -14.187 1.00 85.12 87 ALA A N 1
ATOM 636 C CA . ALA A 1 87 ? -5.817 -0.387 -14.652 1.00 85.12 87 ALA A CA 1
ATOM 637 C C . ALA A 1 87 ? -4.989 -1.544 -14.079 1.00 85.12 87 ALA A C 1
ATOM 639 O O . ALA A 1 87 ? -5.565 -2.470 -13.512 1.00 85.12 87 ALA A O 1
ATOM 640 N N . SER A 1 88 ? -3.660 -1.438 -14.130 1.00 84.88 88 SER A N 1
ATOM 641 C CA . SER A 1 88 ? -2.737 -2.426 -13.554 1.00 84.88 88 SER A CA 1
ATOM 642 C C . SER A 1 88 ? -2.947 -2.621 -12.043 1.00 84.88 88 SER A C 1
ATOM 644 O O . SER A 1 88 ? -2.924 -3.742 -11.540 1.00 84.88 88 SER A O 1
ATOM 646 N N . LEU A 1 89 ? -3.261 -1.550 -11.305 1.00 87.50 89 LEU A N 1
ATOM 647 C CA . LEU A 1 89 ? -3.538 -1.625 -9.866 1.00 87.50 89 LEU A CA 1
ATOM 648 C C . LEU A 1 89 ? -4.957 -2.106 -9.516 1.00 87.50 89 LEU A C 1
ATOM 650 O O . LEU A 1 89 ? -5.253 -2.330 -8.339 1.00 87.50 89 LEU A O 1
ATOM 654 N N . ALA A 1 90 ? -5.850 -2.292 -10.493 1.00 91.06 90 ALA A N 1
ATOM 655 C CA . ALA A 1 90 ? -7.239 -2.672 -10.233 1.00 91.06 90 ALA A CA 1
ATOM 656 C C . ALA A 1 90 ? -7.394 -3.986 -9.433 1.00 91.06 90 ALA A C 1
ATOM 658 O O . ALA A 1 90 ? -8.216 -4.000 -8.509 1.00 91.06 90 ALA A O 1
ATOM 659 N N . PRO A 1 91 ? -6.618 -5.064 -9.687 1.00 90.62 91 PRO A N 1
ATOM 660 C CA . PRO A 1 91 ? -6.675 -6.282 -8.879 1.00 90.62 91 PRO A CA 1
ATOM 661 C C . PRO A 1 91 ? -6.297 -6.031 -7.414 1.00 90.62 91 PRO A C 1
ATOM 663 O O . PRO A 1 91 ? -7.030 -6.426 -6.507 1.00 90.62 91 PRO A O 1
ATOM 666 N N . ALA A 1 92 ? -5.208 -5.299 -7.166 1.00 90.25 92 ALA A N 1
ATOM 667 C CA . ALA A 1 92 ? -4.787 -4.942 -5.813 1.00 90.25 92 ALA A CA 1
ATOM 668 C C . ALA A 1 92 ? -5.832 -4.067 -5.100 1.00 90.25 92 ALA A C 1
ATOM 670 O O . ALA A 1 92 ? -6.167 -4.312 -3.938 1.00 90.25 92 ALA A O 1
ATOM 671 N N . ARG A 1 93 ? -6.418 -3.093 -5.810 1.00 93.81 93 ARG A N 1
ATOM 672 C CA . ARG A 1 93 ? -7.487 -2.238 -5.278 1.00 93.81 93 ARG A CA 1
ATOM 673 C C . ARG A 1 93 ? -8.737 -3.040 -4.930 1.00 93.81 93 ARG A C 1
ATOM 675 O O . ARG A 1 93 ? -9.375 -2.760 -3.913 1.00 93.81 93 ARG A O 1
ATOM 682 N N . LYS A 1 94 ? -9.081 -4.053 -5.731 1.00 94.56 94 LYS A N 1
ATOM 683 C CA . LYS A 1 94 ? -10.184 -4.971 -5.432 1.00 94.56 94 LYS A CA 1
ATOM 684 C C . LYS A 1 94 ? -9.922 -5.737 -4.131 1.00 94.56 94 LYS A C 1
ATOM 686 O O . LYS A 1 94 ? -10.780 -5.732 -3.253 1.00 94.56 94 LYS A O 1
ATOM 691 N N . GLU A 1 95 ? -8.737 -6.322 -3.973 1.00 93.06 95 GLU A N 1
ATOM 692 C CA . GLU A 1 95 ? -8.362 -7.047 -2.749 1.00 93.06 95 GLU A CA 1
ATOM 693 C C . GLU A 1 95 ? -8.367 -6.144 -1.507 1.00 93.06 95 GLU A C 1
ATOM 695 O O . GLU A 1 95 ? -8.857 -6.536 -0.447 1.00 93.06 95 GLU A O 1
ATOM 700 N N . CYS A 1 96 ? -7.868 -4.911 -1.634 1.00 96.06 96 CYS A N 1
ATOM 701 C CA . CYS A 1 96 ? -7.941 -3.912 -0.568 1.00 96.06 96 CYS A CA 1
ATOM 702 C C . CYS A 1 96 ? -9.400 -3.572 -0.224 1.00 96.06 96 CYS A C 1
ATOM 704 O O . CYS A 1 96 ? -9.787 -3.584 0.943 1.00 96.06 96 CYS A O 1
ATOM 706 N N . THR A 1 97 ? -10.244 -3.356 -1.237 1.00 97.88 97 THR A N 1
ATOM 707 C CA . THR A 1 97 ? -11.674 -3.072 -1.053 1.00 97.88 97 THR A CA 1
ATOM 708 C C . THR A 1 97 ? -12.386 -4.200 -0.308 1.00 97.88 97 THR A C 1
ATOM 710 O O . THR A 1 97 ? -13.201 -3.934 0.576 1.00 97.88 97 THR A O 1
ATOM 713 N N . ASP A 1 98 ? -12.092 -5.457 -0.640 1.00 96.56 98 ASP A N 1
ATOM 714 C CA . ASP A 1 98 ? -12.717 -6.617 -0.003 1.00 96.56 98 ASP A CA 1
ATOM 715 C C . ASP A 1 98 ? -12.289 -6.752 1.467 1.00 96.56 98 ASP A C 1
ATOM 717 O O . ASP A 1 98 ? -13.137 -6.991 2.334 1.00 96.56 98 ASP A O 1
ATOM 721 N N . LEU A 1 99 ? -11.011 -6.498 1.772 1.00 96.88 99 LEU A N 1
ATOM 722 C CA . LEU A 1 99 ? -10.501 -6.429 3.144 1.00 96.88 99 LEU A CA 1
ATOM 723 C C . LEU A 1 99 ? -11.167 -5.304 3.950 1.00 96.88 99 LEU A C 1
ATOM 725 O O . LEU A 1 99 ? -11.634 -5.536 5.065 1.00 96.88 99 LEU A O 1
ATOM 729 N N . LEU A 1 100 ? -11.258 -4.101 3.380 1.00 98.19 100 LEU A N 1
ATOM 730 C CA . LEU A 1 100 ? -11.885 -2.948 4.028 1.00 98.19 100 LEU A CA 1
ATOM 731 C C . LEU A 1 100 ? -13.370 -3.190 4.284 1.00 98.19 100 LEU A C 1
ATOM 733 O O . LEU A 1 100 ? -13.848 -2.972 5.395 1.00 98.19 100 LEU A O 1
ATOM 737 N N . ARG A 1 101 ? -14.097 -3.715 3.292 1.00 98.25 101 ARG A N 1
ATOM 738 C CA . ARG A 1 101 ? -15.518 -4.057 3.436 1.00 98.25 101 ARG A CA 1
ATOM 739 C C . ARG A 1 101 ? -15.723 -5.085 4.545 1.00 98.25 101 ARG A C 1
ATOM 741 O O . ARG A 1 101 ? -16.658 -4.957 5.335 1.00 98.25 101 ARG A O 1
ATOM 748 N N . ARG A 1 102 ? -14.852 -6.096 4.614 1.00 96.88 102 ARG A N 1
ATOM 749 C CA . ARG A 1 102 ? -14.866 -7.093 5.685 1.00 96.88 102 ARG A CA 1
ATOM 750 C C . ARG A 1 102 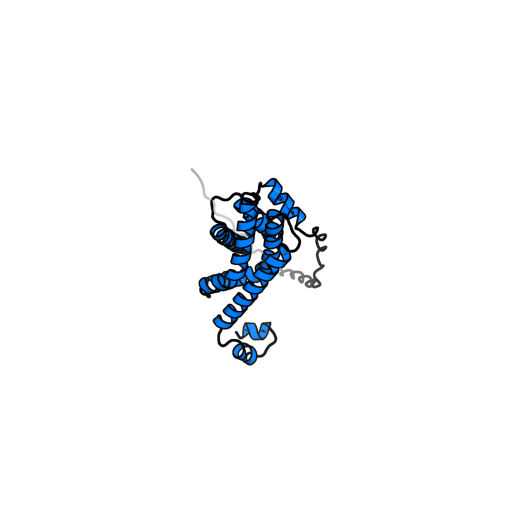? -14.649 -6.437 7.052 1.00 96.88 102 ARG A C 1
ATOM 752 O O . ARG A 1 102 ? -15.476 -6.644 7.934 1.00 96.88 102 ARG A O 1
ATOM 759 N N . GLY A 1 103 ? -13.597 -5.635 7.210 1.00 97.50 103 GLY A N 1
ATOM 760 C CA . GLY A 1 103 ? -13.278 -4.991 8.487 1.00 97.50 103 GLY A CA 1
ATOM 761 C C . GLY A 1 103 ? -14.334 -3.982 8.945 1.00 97.50 103 GLY A C 1
ATOM 762 O O . GLY A 1 103 ? -14.647 -3.939 10.128 1.00 97.50 103 GLY A O 1
ATOM 763 N N . MET A 1 104 ? -14.966 -3.248 8.024 1.00 98.06 104 MET A N 1
ATOM 764 C CA . MET A 1 104 ? -16.094 -2.359 8.338 1.00 98.06 104 MET A CA 1
ATOM 765 C C . MET A 1 104 ? -17.313 -3.138 8.846 1.00 98.06 104 MET A C 1
ATOM 767 O O . MET A 1 104 ? -17.918 -2.759 9.843 1.00 98.06 104 MET A O 1
ATOM 771 N N . ARG A 1 105 ? -17.660 -4.261 8.200 1.00 97.31 105 ARG A N 1
ATOM 772 C CA . ARG A 1 105 ? -18.761 -5.138 8.641 1.00 97.31 105 ARG A CA 1
ATOM 773 C C . ARG A 1 105 ? -18.489 -5.766 10.013 1.00 97.31 105 ARG A C 1
ATOM 775 O O . ARG A 1 105 ? -19.425 -6.018 10.760 1.00 97.31 105 ARG A O 1
ATOM 782 N N . GLU A 1 106 ? -17.224 -6.039 10.317 1.00 96.38 106 GLU A N 1
ATOM 783 C CA . GLU A 1 106 ? -16.764 -6.606 11.593 1.00 96.38 106 GLU A CA 1
ATOM 784 C C . GLU A 1 106 ? -16.545 -5.533 12.680 1.00 96.38 106 GLU A C 1
ATOM 786 O O . GLU A 1 106 ? -16.242 -5.881 13.817 1.00 96.38 106 GLU A O 1
ATOM 791 N N . GLY A 1 107 ? -16.712 -4.243 12.361 1.00 96.81 107 GLY A N 1
ATOM 792 C CA . GLY A 1 107 ? -16.514 -3.129 13.297 1.00 96.81 107 GLY A CA 1
ATOM 793 C C . GLY A 1 107 ? -15.047 -2.779 13.580 1.00 96.81 107 GLY A C 1
ATOM 794 O O . GLY A 1 107 ? -14.778 -1.926 14.419 1.00 96.81 107 GLY A O 1
ATOM 795 N N . ALA A 1 108 ? -14.095 -3.401 12.879 1.00 97.19 108 ALA A N 1
ATOM 796 C CA . ALA A 1 108 ? -12.664 -3.127 13.017 1.00 97.19 108 ALA A CA 1
ATOM 797 C C . ALA A 1 108 ? -12.245 -1.790 12.378 1.00 97.19 108 ALA A C 1
ATOM 799 O O . ALA A 1 108 ? -11.218 -1.226 12.750 1.00 97.19 108 ALA A O 1
ATOM 800 N N . PHE A 1 109 ? -13.029 -1.291 11.416 1.00 98.31 109 PHE A N 1
ATOM 801 C CA . PHE A 1 109 ? -12.786 -0.031 10.713 1.00 98.31 109 PHE A CA 1
ATOM 802 C C . PHE A 1 109 ? -13.994 0.894 10.822 1.00 98.31 109 PHE A C 1
ATOM 804 O O . PHE A 1 109 ? -15.132 0.457 10.655 1.00 98.31 109 PHE A O 1
ATOM 811 N N . THR A 1 110 ? -13.731 2.183 11.032 1.00 97.25 110 THR A N 1
ATOM 812 C CA . THR A 1 110 ? -14.739 3.246 11.086 1.00 97.25 110 THR A CA 1
ATOM 813 C C . THR A 1 110 ? -14.313 4.376 10.158 1.00 97.25 110 THR A C 1
ATOM 815 O O . THR A 1 110 ? -13.416 5.149 10.473 1.00 97.25 110 THR A O 1
ATOM 818 N N . SER A 1 111 ? -14.957 4.488 8.998 1.00 96.38 111 SER A N 1
ATOM 819 C CA . SER A 1 111 ? -14.654 5.532 8.016 1.00 96.38 111 SER A CA 1
ATOM 820 C C . SER A 1 111 ? -15.945 6.164 7.501 1.00 96.38 111 SER A C 1
ATOM 822 O O . SER A 1 111 ? -16.924 5.444 7.296 1.00 96.38 111 SER A O 1
ATOM 824 N N . PRO A 1 112 ? -15.967 7.483 7.239 1.00 96.25 112 PRO A N 1
ATOM 825 C CA . PRO A 1 112 ? -17.076 8.110 6.523 1.00 96.25 112 PRO A CA 1
ATOM 826 C C . PRO A 1 112 ? -17.125 7.693 5.042 1.00 96.25 112 PRO A C 1
ATOM 828 O O . PRO A 1 112 ? -18.120 7.945 4.365 1.00 96.25 112 PRO A O 1
ATOM 831 N N . LEU A 1 113 ? -16.055 7.079 4.520 1.00 97.69 113 LEU A N 1
ATOM 832 C CA . LEU A 1 113 ? -15.962 6.641 3.133 1.00 97.69 113 LEU A CA 1
ATOM 833 C C . LEU A 1 113 ? -16.437 5.190 2.966 1.00 97.69 113 LEU A C 1
ATOM 835 O O . LEU A 1 113 ? -16.070 4.323 3.763 1.00 97.69 113 LEU A O 1
ATOM 839 N N . PRO A 1 114 ? -17.157 4.872 1.875 1.00 98.00 114 PRO A N 1
ATOM 840 C CA . PRO A 1 114 ? -17.353 3.488 1.463 1.00 98.00 114 PRO A CA 1
ATOM 841 C C . PRO A 1 114 ? -16.010 2.784 1.223 1.00 98.00 114 PRO A C 1
ATOM 843 O O . PRO A 1 114 ? -15.070 3.400 0.719 1.00 98.00 114 PRO A O 1
ATOM 846 N N . ALA A 1 115 ? -15.941 1.472 1.479 1.00 98.00 115 ALA A N 1
ATOM 847 C CA . ALA A 1 115 ? -14.719 0.668 1.326 1.00 98.00 115 ALA A CA 1
ATOM 848 C C . ALA A 1 115 ? -13.998 0.868 -0.022 1.00 98.00 115 ALA A C 1
ATOM 850 O O . ALA A 1 115 ? -12.774 0.945 -0.062 1.00 98.00 115 ALA A O 1
ATOM 851 N N . ALA A 1 116 ? -14.752 0.996 -1.120 1.00 96.81 116 ALA A N 1
ATOM 852 C CA . ALA A 1 116 ? -14.179 1.230 -2.445 1.00 96.81 116 ALA A CA 1
ATOM 853 C C . ALA A 1 116 ? -13.491 2.602 -2.549 1.00 96.81 116 ALA A C 1
ATOM 855 O O . ALA A 1 116 ? -12.392 2.693 -3.085 1.00 96.81 116 ALA A O 1
ATOM 856 N N . ALA A 1 117 ? -14.104 3.659 -2.007 1.00 97.56 117 ALA A N 1
ATOM 857 C CA . ALA A 1 117 ? -13.516 4.998 -1.992 1.00 97.56 117 ALA A CA 1
ATOM 858 C C . ALA A 1 117 ? -12.290 5.060 -1.069 1.00 97.56 117 ALA A C 1
ATOM 860 O O . ALA A 1 117 ? -11.280 5.659 -1.429 1.00 97.56 117 ALA A O 1
ATOM 861 N N . LEU A 1 118 ? -12.340 4.384 0.081 1.00 98.00 118 LEU A N 1
ATOM 862 C CA . LEU A 1 118 ? -11.200 4.296 0.991 1.00 98.00 118 LEU A CA 1
ATOM 863 C C . LEU A 1 118 ? -10.011 3.546 0.359 1.00 98.00 118 LEU A C 1
ATOM 865 O O . LEU A 1 118 ? -8.872 3.969 0.528 1.00 98.00 118 LEU A O 1
ATOM 869 N N . ALA A 1 119 ? -10.256 2.510 -0.451 1.00 97.06 119 ALA A N 1
ATOM 870 C CA . ALA A 1 119 ? -9.196 1.830 -1.201 1.00 97.06 119 ALA A CA 1
ATOM 871 C C . ALA A 1 119 ? -8.481 2.765 -2.199 1.00 97.06 119 ALA A C 1
ATOM 873 O O . ALA A 1 119 ? -7.261 2.691 -2.336 1.00 97.06 119 ALA A O 1
ATOM 874 N N . TYR A 1 120 ? -9.207 3.684 -2.855 1.00 94.56 120 TYR A N 1
ATOM 875 C CA . TYR A 1 120 ? -8.582 4.733 -3.674 1.00 94.56 120 TYR A CA 1
ATOM 876 C C . TYR A 1 120 ? -7.709 5.667 -2.834 1.00 94.56 120 TYR A C 1
ATOM 878 O O . TYR A 1 120 ? -6.607 6.006 -3.255 1.00 94.56 120 TYR A O 1
ATOM 886 N N . VAL A 1 121 ? -8.173 6.072 -1.649 1.00 96.50 121 VAL A N 1
ATOM 887 C CA . VAL A 1 121 ? -7.387 6.924 -0.742 1.00 96.50 121 VAL A CA 1
ATOM 888 C C . VAL A 1 121 ? -6.103 6.218 -0.313 1.00 96.50 121 VAL A C 1
ATOM 890 O O . VAL A 1 121 ? -5.034 6.814 -0.394 1.00 96.50 121 VAL A O 1
ATOM 893 N N . HIS A 1 122 ? -6.179 4.944 0.074 1.00 96.06 122 HIS A N 1
ATOM 894 C CA . HIS A 1 122 ? -5.007 4.157 0.468 1.00 96.06 122 HIS A CA 1
ATOM 895 C C . HIS A 1 122 ? -3.977 4.042 -0.664 1.00 96.06 122 HIS A C 1
ATOM 897 O O . HIS A 1 122 ? -2.778 4.170 -0.426 1.00 96.06 122 HIS A O 1
ATOM 903 N N . GLU A 1 123 ? -4.432 3.868 -1.905 1.00 92.69 123 GLU A N 1
ATOM 904 C CA . GLU A 1 123 ? -3.556 3.903 -3.078 1.00 92.69 123 GLU A CA 1
ATOM 905 C C . GLU A 1 123 ? -2.854 5.264 -3.230 1.00 92.69 123 GLU A C 1
ATOM 907 O O . GLU A 1 123 ? -1.654 5.320 -3.490 1.00 92.69 123 GLU A O 1
ATOM 912 N N . GLN A 1 124 ? -3.569 6.373 -3.021 1.00 92.12 124 GLN A N 1
ATOM 913 C CA . GLN A 1 124 ? -2.966 7.708 -3.093 1.00 92.12 124 GLN A CA 1
ATOM 914 C C . GLN A 1 124 ? -2.000 7.996 -1.934 1.00 92.12 124 GLN A C 1
ATOM 916 O O . GLN A 1 124 ? -1.025 8.714 -2.138 1.00 92.12 124 GLN A O 1
ATOM 921 N N . VAL A 1 125 ? -2.207 7.409 -0.750 1.00 94.88 125 VAL A N 1
ATOM 922 C CA . VAL A 1 125 ? -1.248 7.487 0.369 1.0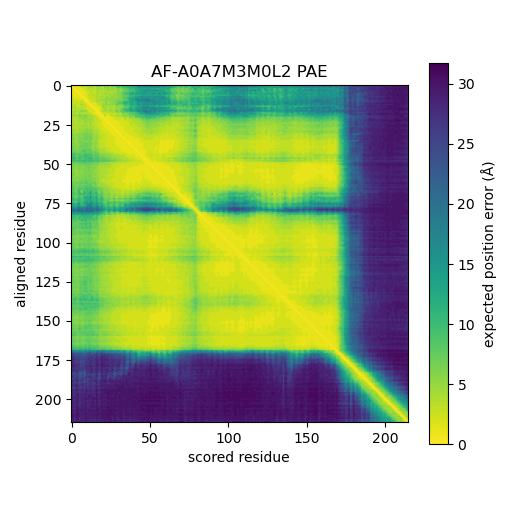0 94.88 125 VAL A CA 1
ATOM 923 C C . VAL A 1 125 ? 0.108 6.909 -0.041 1.00 94.88 125 VAL A C 1
ATOM 925 O O . VAL A 1 125 ? 1.136 7.544 0.188 1.00 94.88 125 VAL A O 1
ATOM 928 N N . LEU A 1 126 ? 0.120 5.746 -0.698 1.00 92.31 126 LEU A N 1
ATOM 929 C CA . LEU A 1 126 ? 1.347 5.128 -1.212 1.00 92.31 126 LEU A CA 1
ATOM 930 C C . LEU A 1 126 ? 2.069 6.055 -2.200 1.00 92.31 126 LEU A C 1
ATOM 932 O O . LEU A 1 126 ? 3.259 6.324 -2.032 1.00 92.31 126 LEU A O 1
ATOM 936 N N . PHE A 1 127 ? 1.348 6.608 -3.180 1.00 90.38 127 PHE A N 1
ATOM 937 C CA . PHE A 1 127 ? 1.932 7.540 -4.149 1.00 90.38 127 PHE A CA 1
ATOM 938 C C . PHE A 1 127 ? 2.466 8.823 -3.504 1.00 90.38 127 PHE A C 1
ATOM 940 O O . PHE A 1 127 ? 3.588 9.231 -3.805 1.00 90.38 127 PHE A O 1
ATOM 947 N N . GLY A 1 128 ? 1.705 9.430 -2.592 1.00 92.19 128 GLY A N 1
ATOM 948 C CA . GLY A 1 128 ? 2.123 10.642 -1.887 1.00 92.19 128 GLY A CA 1
ATOM 949 C C . GLY A 1 128 ? 3.376 10.420 -1.038 1.00 92.19 128 GLY A C 1
ATOM 950 O O . GLY A 1 128 ? 4.267 11.266 -1.007 1.00 92.19 128 GLY A O 1
ATOM 951 N N . LEU A 1 129 ? 3.506 9.253 -0.402 1.00 93.69 129 LEU A N 1
ATOM 952 C CA . LEU A 1 129 ? 4.709 8.908 0.357 1.00 93.69 129 LEU A CA 1
ATOM 953 C C . LEU A 1 129 ? 5.915 8.644 -0.548 1.00 93.69 129 LEU A C 1
ATOM 955 O O . LEU A 1 129 ? 7.025 9.043 -0.204 1.00 93.69 129 LEU A O 1
ATOM 959 N N . MET A 1 130 ? 5.726 8.031 -1.718 1.00 90.88 130 MET A N 1
ATOM 960 C CA . MET A 1 130 ? 6.800 7.886 -2.710 1.00 90.88 130 MET A CA 1
ATOM 961 C C . MET A 1 130 ? 7.307 9.256 -3.183 1.00 90.88 130 MET A C 1
ATOM 963 O O . MET A 1 130 ? 8.515 9.452 -3.324 1.00 90.88 130 MET A O 1
ATOM 967 N N . GLU A 1 131 ? 6.405 10.221 -3.379 1.00 90.38 131 GLU A N 1
ATOM 968 C CA . GLU A 1 131 ? 6.758 11.605 -3.700 1.00 90.38 131 GLU A CA 1
ATOM 969 C C . GLU A 1 131 ? 7.497 12.294 -2.544 1.00 90.38 131 GLU A C 1
ATOM 971 O O . GLU A 1 131 ? 8.554 12.885 -2.765 1.00 90.38 131 GLU A O 1
ATOM 976 N N . ALA A 1 132 ? 7.019 12.144 -1.305 1.00 92.88 132 ALA A N 1
ATOM 977 C CA . ALA A 1 132 ? 7.685 12.678 -0.117 1.00 92.88 132 ALA A CA 1
ATOM 978 C C . ALA A 1 132 ? 9.109 12.120 0.056 1.00 92.88 132 ALA A C 1
ATOM 980 O O . ALA A 1 132 ? 10.024 12.861 0.421 1.00 92.88 132 ALA A O 1
ATOM 981 N N . VAL A 1 133 ? 9.318 10.835 -0.256 1.00 93.50 133 VAL A N 1
ATOM 982 C CA . VAL A 1 133 ? 10.649 10.208 -0.267 1.00 93.50 133 VAL A CA 1
ATOM 983 C C . VAL A 1 133 ? 11.526 10.782 -1.375 1.00 93.50 133 VAL A C 1
ATOM 985 O O . VAL A 1 133 ? 12.681 11.124 -1.128 1.00 93.50 133 VAL A O 1
ATOM 988 N N . ASN A 1 134 ? 10.991 10.937 -2.588 1.00 89.88 134 ASN A N 1
ATOM 989 C CA . ASN A 1 134 ? 11.727 11.538 -3.702 1.00 89.88 134 ASN A CA 1
ATOM 990 C C . ASN A 1 134 ? 12.124 12.997 -3.417 1.00 89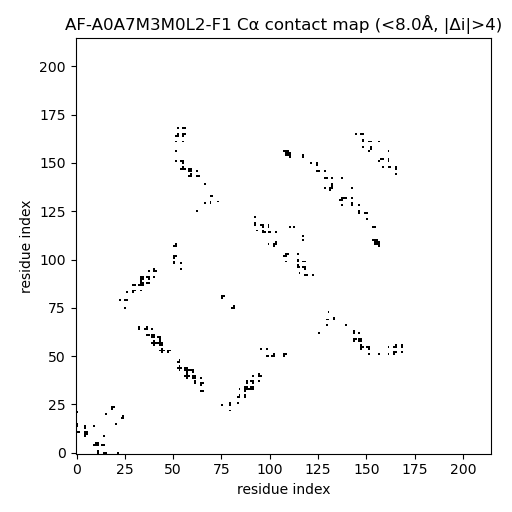.88 134 ASN A C 1
ATOM 992 O O . ASN A 1 134 ? 13.207 13.422 -3.812 1.00 89.88 134 ASN A O 1
ATOM 996 N N . GLY A 1 135 ? 11.270 13.748 -2.717 1.00 90.81 135 GLY A N 1
ATOM 997 C CA . GLY A 1 135 ? 11.524 15.125 -2.294 1.00 90.81 135 GLY A CA 1
ATOM 998 C C . GLY A 1 135 ? 12.407 15.263 -1.050 1.00 90.81 135 GLY A C 1
ATOM 999 O O . GLY A 1 135 ? 12.684 16.386 -0.638 1.00 90.81 135 GLY A O 1
ATOM 1000 N N . GLY A 1 136 ? 12.832 14.158 -0.426 1.00 92.38 136 GLY A N 1
ATOM 1001 C CA . GLY A 1 136 ? 13.638 14.176 0.799 1.00 92.38 136 GLY A CA 1
ATOM 1002 C C . GLY A 1 136 ? 12.887 14.641 2.054 1.00 92.38 136 GLY A C 1
ATOM 1003 O O . GLY A 1 136 ? 13.514 14.882 3.081 1.00 92.38 136 GLY A O 1
ATOM 1004 N N . VAL A 1 137 ? 11.557 14.754 1.986 1.00 96.12 137 VAL A N 1
ATOM 1005 C CA . VAL A 1 137 ? 10.685 15.118 3.118 1.00 96.12 137 VAL A CA 1
ATOM 1006 C C . VAL A 1 137 ? 10.591 13.963 4.118 1.00 96.12 137 VAL A C 1
ATOM 1008 O O . VAL A 1 137 ? 10.486 14.185 5.321 1.00 96.12 137 VAL A O 1
ATOM 1011 N N . LEU A 1 138 ? 10.652 12.725 3.619 1.00 94.50 138 LEU A N 1
ATOM 1012 C CA . LEU A 1 138 ? 10.600 11.503 4.415 1.00 94.50 138 LEU A CA 1
ATOM 1013 C C . LEU A 1 138 ? 11.716 10.546 3.991 1.00 94.50 138 LEU A C 1
ATOM 1015 O O . LEU A 1 138 ? 11.994 10.394 2.804 1.00 94.50 138 LEU A O 1
ATOM 1019 N N . SER A 1 139 ? 12.358 9.864 4.940 1.00 92.69 139 SER A N 1
ATOM 1020 C CA . SER A 1 139 ? 13.336 8.832 4.579 1.00 92.69 139 SER A CA 1
ATOM 1021 C C . SER A 1 139 ? 12.643 7.567 4.058 1.00 92.69 139 SER A C 1
ATOM 1023 O O . SER A 1 139 ? 11.575 7.187 4.541 1.00 92.69 139 SER A O 1
ATOM 1025 N N . ALA A 1 140 ? 13.283 6.854 3.125 1.00 86.56 140 ALA A N 1
ATOM 1026 C CA . ALA A 1 140 ? 12.760 5.584 2.608 1.00 86.56 140 ALA A CA 1
ATOM 1027 C C . ALA A 1 140 ? 12.507 4.553 3.730 1.00 86.56 140 ALA A C 1
ATOM 1029 O O . ALA A 1 140 ? 11.514 3.832 3.700 1.00 86.56 140 ALA A O 1
ATOM 1030 N N . ALA A 1 141 ? 13.355 4.549 4.767 1.00 88.81 141 ALA A N 1
ATOM 1031 C CA . ALA A 1 141 ? 13.231 3.659 5.922 1.00 88.81 141 ALA A CA 1
ATOM 1032 C C . ALA A 1 141 ? 12.007 3.957 6.809 1.00 88.81 141 ALA A C 1
ATOM 1034 O O . ALA A 1 141 ? 11.498 3.058 7.478 1.00 88.81 141 ALA A O 1
ATOM 1035 N N . GLN A 1 142 ? 11.547 5.211 6.844 1.00 92.81 142 GLN A N 1
ATOM 1036 C CA . GLN A 1 142 ? 10.360 5.619 7.604 1.00 92.81 142 GLN A CA 1
ATOM 1037 C C . GLN A 1 142 ? 9.075 5.496 6.785 1.00 92.81 142 GLN A C 1
ATOM 1039 O O . GLN A 1 142 ? 7.999 5.354 7.360 1.00 92.81 142 GLN A O 1
ATOM 1044 N N . ALA A 1 143 ? 9.176 5.531 5.458 1.00 93.44 143 ALA A N 1
ATOM 1045 C CA . ALA A 1 143 ? 8.022 5.579 4.575 1.00 93.44 143 ALA A CA 1
ATOM 1046 C C . ALA A 1 143 ? 7.171 4.300 4.598 1.00 93.44 143 ALA A C 1
ATOM 1048 O O . ALA A 1 143 ? 5.947 4.397 4.586 1.00 93.44 143 ALA A O 1
ATOM 1049 N N . GLY A 1 144 ? 7.788 3.122 4.746 1.00 93.44 144 GLY A N 1
ATOM 1050 C CA . GLY A 1 144 ? 7.061 1.862 4.935 1.00 93.44 144 GLY A CA 1
ATOM 1051 C C . GLY A 1 144 ? 6.154 1.890 6.173 1.00 93.44 144 GLY A C 1
ATOM 1052 O O . GLY A 1 144 ? 4.933 1.820 6.021 1.00 93.44 144 GLY A O 1
ATOM 1053 N N . PRO A 1 145 ? 6.701 2.065 7.392 1.00 95.31 145 PRO A N 1
ATOM 1054 C CA . PRO A 1 145 ? 5.899 2.215 8.608 1.00 95.31 145 PRO A CA 1
ATOM 1055 C C . PRO A 1 145 ? 4.864 3.344 8.524 1.00 95.31 145 PRO A C 1
ATOM 1057 O O . PRO A 1 145 ? 3.695 3.118 8.829 1.00 95.31 145 PRO A O 1
ATOM 1060 N N . ALA A 1 146 ? 5.259 4.522 8.028 1.00 96.38 146 ALA A N 1
ATOM 1061 C CA . ALA A 1 146 ? 4.356 5.661 7.882 1.00 96.38 146 ALA A CA 1
ATOM 1062 C C . ALA A 1 146 ? 3.186 5.360 6.934 1.00 96.38 146 ALA A C 1
ATOM 1064 O O . ALA A 1 146 ? 2.069 5.813 7.183 1.00 96.38 146 ALA A O 1
ATOM 1065 N N . SER A 1 147 ? 3.409 4.572 5.875 1.00 96.62 147 SER A N 1
ATOM 1066 C CA . SER A 1 147 ? 2.343 4.151 4.963 1.00 96.62 147 SER A CA 1
ATOM 1067 C C . SER A 1 147 ? 1.297 3.310 5.677 1.00 96.62 147 SER A C 1
ATOM 1069 O O . SER A 1 147 ? 0.116 3.637 5.594 1.00 96.62 147 SER A O 1
ATOM 1071 N N . ALA A 1 148 ? 1.730 2.301 6.440 1.00 97.38 148 ALA A N 1
ATOM 1072 C CA . ALA A 1 148 ? 0.854 1.403 7.179 1.00 97.38 148 ALA A CA 1
ATOM 1073 C C . ALA A 1 148 ? 0.089 2.135 8.293 1.00 97.38 148 ALA A C 1
ATOM 1075 O O . ALA A 1 148 ? -1.121 1.957 8.418 1.00 97.38 148 ALA A O 1
ATOM 1076 N N . GLU A 1 149 ? 0.753 3.007 9.056 1.00 98.12 149 GLU A N 1
ATOM 1077 C CA . GLU A 1 149 ? 0.086 3.827 10.074 1.00 98.12 149 GLU A CA 1
ATOM 1078 C C . GLU A 1 149 ? -0.954 4.761 9.447 1.00 98.12 149 GLU A C 1
ATOM 1080 O O . GLU A 1 149 ? -2.096 4.804 9.901 1.00 98.12 149 GLU A O 1
ATOM 1085 N N . THR A 1 150 ? -0.606 5.453 8.358 1.00 98.25 150 THR A N 1
ATOM 1086 C CA . THR A 1 150 ? -1.509 6.407 7.697 1.00 98.25 150 THR A CA 1
ATOM 1087 C C . THR A 1 150 ? -2.772 5.725 7.172 1.00 98.25 150 THR A C 1
ATOM 1089 O O . THR A 1 150 ? -3.874 6.237 7.386 1.00 98.25 150 THR A O 1
ATOM 1092 N N . VAL A 1 151 ? -2.655 4.552 6.532 1.00 98.06 151 VAL A N 1
ATOM 1093 C CA . VAL A 1 151 ? -3.848 3.825 6.062 1.00 98.06 151 VAL A CA 1
ATOM 1094 C C . VAL A 1 151 ? -4.708 3.318 7.218 1.00 98.06 151 VAL A C 1
ATOM 1096 O O . VAL A 1 151 ? -5.928 3.451 7.154 1.00 98.06 151 VAL A O 1
ATOM 1099 N N . LEU A 1 152 ? -4.108 2.816 8.303 1.00 98.44 152 LEU A N 1
ATOM 1100 C CA . LEU A 1 152 ? -4.851 2.375 9.490 1.00 98.44 152 LEU A CA 1
ATOM 1101 C C . LEU A 1 152 ? -5.620 3.532 10.135 1.00 98.44 152 LEU A C 1
ATOM 1103 O O . LEU A 1 152 ? -6.815 3.404 10.402 1.00 98.44 152 LEU A O 1
ATOM 1107 N N . LEU A 1 153 ? -4.959 4.675 10.319 1.00 98.50 153 LEU A N 1
ATOM 1108 C CA . LEU A 1 153 ? -5.577 5.887 10.849 1.00 98.50 153 LEU A CA 1
ATOM 1109 C C . LEU A 1 153 ? -6.739 6.352 9.962 1.00 98.50 153 LEU A C 1
ATOM 1111 O O . LEU A 1 153 ? -7.821 6.651 10.465 1.00 98.50 153 LEU A O 1
ATOM 1115 N N . SER A 1 154 ? -6.561 6.349 8.638 1.00 97.88 154 SER A N 1
ATOM 1116 C CA . SER A 1 154 ? -7.622 6.740 7.697 1.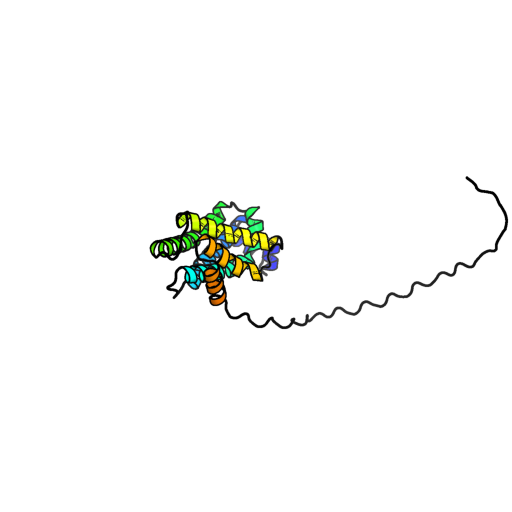00 97.88 154 SER A CA 1
ATOM 1117 C C . SER A 1 154 ? -8.802 5.754 7.648 1.00 97.88 154 SER A C 1
ATOM 1119 O O . SER A 1 154 ? -9.925 6.136 7.309 1.00 97.88 154 SER A O 1
ATOM 1121 N N . ALA A 1 155 ? -8.574 4.500 8.052 1.00 98.00 155 ALA A N 1
ATOM 1122 C CA . ALA A 1 155 ? -9.605 3.485 8.247 1.00 98.00 155 ALA A CA 1
ATOM 1123 C C . ALA A 1 155 ? -10.292 3.566 9.627 1.00 98.00 155 ALA A C 1
ATOM 1125 O O . ALA A 1 155 ? -11.172 2.754 9.918 1.00 98.00 155 ALA A O 1
ATOM 1126 N N . GLY A 1 156 ? -9.914 4.531 10.473 1.00 98.00 156 GLY A N 1
ATOM 1127 C CA . GLY A 1 156 ? -10.492 4.749 11.800 1.00 98.00 156 GLY A CA 1
ATOM 1128 C C . GLY A 1 156 ? -9.915 3.867 12.902 1.00 98.00 156 GLY A C 1
ATOM 1129 O O . GLY A 1 156 ? -10.542 3.723 13.950 1.00 98.00 156 GLY A O 1
ATOM 1130 N N . VAL A 1 157 ? -8.746 3.260 12.685 1.00 98.31 157 VAL A N 1
ATOM 1131 C CA . VAL A 1 157 ? -8.036 2.530 13.740 1.00 98.31 157 VAL A CA 1
ATOM 1132 C C . VAL A 1 157 ? -7.407 3.545 14.709 1.00 98.31 157 VAL A C 1
ATOM 1134 O O . VAL A 1 157 ? -6.764 4.491 14.247 1.00 98.31 157 VAL A O 1
ATOM 1137 N N . PRO A 1 158 ? -7.550 3.379 16.039 1.00 97.88 158 PRO A N 1
ATOM 1138 C CA . PRO A 1 158 ? -6.909 4.260 17.016 1.00 97.88 158 PRO A CA 1
ATOM 1139 C C . PRO A 1 158 ? -5.385 4.309 16.849 1.00 97.88 158 PRO A C 1
ATOM 1141 O O . PRO A 1 158 ? -4.761 3.285 16.575 1.00 97.88 158 PRO A O 1
ATOM 1144 N N . ALA A 1 159 ? -4.779 5.480 17.065 1.00 97.44 159 ALA A N 1
ATOM 1145 C CA . ALA A 1 159 ? -3.353 5.706 16.802 1.00 97.44 159 ALA A CA 1
ATOM 1146 C C . ALA A 1 159 ? -2.419 4.759 17.571 1.00 97.44 159 ALA A C 1
ATOM 1148 O O . ALA A 1 159 ? -1.493 4.206 16.985 1.00 97.44 159 ALA A O 1
ATOM 1149 N N . GLU A 1 160 ? -2.699 4.520 18.853 1.00 97.38 160 GLU A N 1
ATOM 1150 C CA . GLU A 1 160 ? -1.934 3.579 19.681 1.00 97.38 160 GLU A CA 1
ATOM 1151 C C . GLU A 1 160 ? -1.977 2.163 19.092 1.00 97.38 160 GLU A C 1
ATOM 1153 O O . GLU A 1 160 ? -0.940 1.549 18.843 1.00 97.38 160 GLU A O 1
ATOM 1158 N N . ARG A 1 161 ? -3.177 1.694 18.733 1.00 97.44 161 ARG A N 1
ATOM 1159 C CA . ARG A 1 161 ? -3.366 0.386 18.103 1.00 97.44 161 ARG A CA 1
ATOM 1160 C C . ARG A 1 161 ? -2.684 0.296 16.737 1.00 97.44 161 ARG A C 1
ATOM 1162 O O . ARG A 1 161 ? -2.136 -0.749 16.396 1.00 97.44 161 ARG A O 1
ATOM 1169 N N . ALA A 1 162 ? -2.723 1.364 15.942 1.00 97.81 162 ALA A N 1
ATOM 1170 C CA . ALA A 1 162 ? -2.056 1.401 14.646 1.00 97.81 162 ALA A CA 1
ATOM 1171 C C . ALA A 1 162 ? -0.534 1.239 14.801 1.00 97.81 162 ALA A C 1
ATOM 1173 O O . ALA A 1 162 ? 0.055 0.386 14.135 1.00 97.81 162 ALA A O 1
ATOM 1174 N N . ALA A 1 163 ? 0.076 1.979 15.729 1.00 96.88 163 ALA A N 1
ATOM 1175 C CA . ALA A 1 163 ? 1.505 1.888 16.020 1.00 96.88 163 ALA A CA 1
ATOM 1176 C C . ALA A 1 163 ? 1.908 0.484 16.511 1.00 96.88 163 ALA A C 1
ATOM 1178 O O . ALA A 1 163 ? 2.882 -0.089 16.021 1.00 96.88 163 ALA A O 1
ATOM 1179 N N . GLU A 1 164 ? 1.129 -0.120 17.416 1.00 97.50 164 GLU A N 1
ATOM 1180 C CA . GLU A 1 164 ? 1.356 -1.494 17.891 1.00 97.50 164 GLU A CA 1
ATOM 1181 C C . GLU A 1 164 ? 1.344 -2.522 16.755 1.00 97.50 164 GLU A C 1
ATOM 1183 O O . GLU A 1 164 ? 2.207 -3.403 16.683 1.00 97.50 164 GLU A O 1
ATOM 1188 N N . LEU A 1 165 ? 0.355 -2.425 15.863 1.00 97.19 165 LEU A N 1
ATOM 1189 C CA . LEU A 1 165 ? 0.197 -3.337 14.734 1.00 97.19 165 LEU A CA 1
ATOM 1190 C C . LEU A 1 165 ? 1.362 -3.225 13.754 1.00 97.19 165 LEU A C 1
ATOM 1192 O O . LEU A 1 165 ? 1.872 -4.246 13.292 1.00 97.19 165 LEU A O 1
ATOM 1196 N N . VAL A 1 166 ? 1.806 -2.003 13.461 1.00 96.44 166 VAL A N 1
ATOM 1197 C CA . VAL A 1 166 ? 2.934 -1.754 12.557 1.00 96.44 166 VAL A CA 1
ATOM 1198 C C . VAL A 1 166 ? 4.248 -2.222 13.176 1.00 96.44 166 VAL A C 1
ATOM 1200 O O . VAL A 1 166 ? 5.036 -2.884 12.498 1.00 96.44 166 VAL A O 1
ATOM 1203 N N . ALA A 1 167 ? 4.461 -1.974 14.470 1.00 94.81 167 ALA A N 1
ATOM 1204 C CA . ALA A 1 167 ? 5.622 -2.483 15.194 1.00 94.81 167 ALA A CA 1
ATOM 1205 C C . ALA A 1 167 ? 5.663 -4.021 15.204 1.00 94.81 167 ALA A C 1
ATOM 1207 O O . ALA A 1 167 ? 6.714 -4.609 14.956 1.00 94.81 167 ALA A O 1
ATOM 1208 N N . SER A 1 168 ? 4.515 -4.671 15.420 1.00 92.56 168 SER A N 1
ATOM 1209 C CA . SER A 1 168 ? 4.394 -6.137 15.463 1.00 92.56 168 SER A CA 1
ATOM 1210 C C . SER A 1 168 ? 4.526 -6.799 14.088 1.00 92.56 168 SER A C 1
ATOM 1212 O O . SER A 1 168 ? 4.938 -7.952 13.984 1.00 92.56 168 SER A O 1
ATOM 1214 N N . ALA A 1 169 ? 4.148 -6.090 13.024 1.00 88.94 169 ALA A N 1
ATOM 1215 C CA . ALA A 1 169 ? 4.229 -6.573 11.649 1.00 88.94 169 ALA A CA 1
ATOM 1216 C C . ALA A 1 169 ? 5.648 -6.502 11.067 1.00 88.94 169 ALA A C 1
ATOM 1218 O O . ALA A 1 169 ? 5.936 -7.160 10.063 1.00 88.94 169 ALA A O 1
ATOM 1219 N N . ARG A 1 170 ? 6.529 -5.701 11.672 1.00 79.62 170 ARG A N 1
ATOM 1220 C CA . ARG A 1 170 ? 7.904 -5.528 11.216 1.00 79.62 170 ARG A CA 1
ATOM 1221 C C . ARG A 1 170 ? 8.761 -6.707 11.696 1.00 79.62 170 ARG A C 1
ATOM 1223 O O . ARG A 1 170 ? 8.708 -7.046 12.879 1.00 79.62 170 ARG A O 1
ATOM 1230 N N . PRO A 1 171 ? 9.606 -7.313 10.842 1.00 64.38 171 PRO A N 1
ATOM 1231 C CA . PRO A 1 171 ? 10.672 -8.168 11.352 1.00 64.38 171 PRO A CA 1
ATOM 1232 C C . PRO A 1 171 ? 11.542 -7.353 12.327 1.00 64.38 171 PRO A C 1
ATOM 1234 O O . PRO A 1 171 ? 11.722 -6.149 12.100 1.00 64.38 171 PRO A O 1
ATOM 1237 N N . PRO A 1 172 ? 12.079 -7.956 13.407 1.00 50.50 172 PRO A N 1
ATOM 1238 C CA . PRO A 1 172 ? 12.970 -7.240 14.313 1.00 50.50 172 PRO A CA 1
ATOM 1239 C C . PRO A 1 172 ? 14.056 -6.575 13.475 1.00 50.50 172 PRO A C 1
ATOM 1241 O O . PRO A 1 172 ? 14.635 -7.218 12.596 1.00 50.50 172 PRO A O 1
ATOM 1244 N N . ALA A 1 173 ? 14.263 -5.271 13.686 1.00 50.03 173 ALA A N 1
ATOM 1245 C CA . ALA A 1 173 ? 15.271 -4.527 12.949 1.00 50.03 173 ALA A CA 1
ATOM 1246 C C . ALA A 1 173 ? 16.586 -5.304 13.047 1.00 50.03 173 ALA A C 1
ATOM 1248 O O . ALA A 1 173 ? 17.110 -5.495 14.147 1.00 50.03 173 ALA A O 1
ATOM 1249 N N . ALA A 1 174 ? 17.082 -5.797 11.908 1.00 45.00 174 ALA A N 1
ATOM 1250 C CA . ALA A 1 174 ? 18.418 -6.355 11.863 1.00 45.00 174 ALA A CA 1
ATOM 1251 C C . ALA A 1 174 ? 19.359 -5.286 12.442 1.00 45.00 174 ALA A C 1
ATOM 1253 O O . ALA A 1 174 ? 19.184 -4.104 12.107 1.00 45.00 174 ALA A O 1
ATOM 1254 N N . PRO A 1 175 ? 20.297 -5.650 13.339 1.00 36.34 175 PRO A N 1
ATOM 1255 C CA . PRO A 1 175 ? 21.276 -4.694 13.830 1.00 36.34 175 PRO A CA 1
ATOM 1256 C C . PRO A 1 175 ? 21.886 -4.007 12.614 1.00 36.34 175 PRO A C 1
ATOM 1258 O O . PRO A 1 175 ? 22.191 -4.682 11.626 1.00 36.34 175 PRO A O 1
ATOM 1261 N N . ALA A 1 176 ? 21.963 -2.673 12.665 1.00 36.34 176 ALA A N 1
ATOM 1262 C CA . ALA A 1 176 ? 22.469 -1.872 11.561 1.00 36.34 176 ALA A CA 1
ATOM 1263 C C . ALA A 1 176 ? 23.725 -2.557 11.005 1.00 36.34 176 ALA A C 1
ATOM 1265 O O . ALA A 1 176 ? 24.605 -2.887 11.809 1.00 36.34 176 ALA A O 1
ATOM 1266 N N . PRO A 1 177 ? 23.809 -2.840 9.690 1.00 39.88 177 PRO A N 1
ATOM 1267 C CA . PRO A 1 177 ? 25.037 -3.374 9.132 1.00 39.88 177 PRO A CA 1
ATOM 1268 C C . PRO A 1 177 ? 26.136 -2.394 9.530 1.00 39.88 177 PRO A C 1
ATOM 1270 O O . PRO A 1 177 ? 26.091 -1.224 9.145 1.00 39.88 177 PRO A O 1
ATOM 1273 N N . GLY A 1 178 ? 27.057 -2.850 10.388 1.00 42.47 178 GLY A N 1
ATOM 1274 C CA . GLY A 1 178 ? 28.233 -2.073 10.747 1.00 42.47 178 GLY A CA 1
ATOM 1275 C C . GLY A 1 178 ? 28.838 -1.590 9.443 1.00 42.47 178 GLY A C 1
ATOM 1276 O O . GLY A 1 178 ? 28.971 -2.402 8.525 1.00 42.47 178 GLY A O 1
ATOM 1277 N N . SER A 1 179 ? 29.062 -0.277 9.340 1.00 36.72 179 SER A N 1
ATOM 1278 C CA . SER A 1 179 ? 29.443 0.412 8.108 1.00 36.72 179 SER A CA 1
ATOM 1279 C C . SER A 1 179 ? 30.303 -0.501 7.234 1.00 36.72 179 SER A C 1
ATOM 1281 O O . SER A 1 179 ? 31.418 -0.823 7.658 1.00 36.72 179 SER A O 1
ATOM 1283 N N . PRO A 1 180 ? 29.813 -0.977 6.072 1.00 39.94 180 PRO A N 1
ATOM 1284 C CA . PRO A 1 180 ? 30.644 -1.773 5.195 1.00 39.94 180 PRO A CA 1
ATOM 1285 C C . PRO A 1 180 ? 31.817 -0.880 4.823 1.00 39.94 180 PRO A C 1
ATOM 1287 O O . PRO A 1 180 ? 31.639 0.158 4.184 1.00 39.94 180 PRO A O 1
ATOM 1290 N N . GLY A 1 181 ? 33.002 -1.238 5.319 1.00 43.47 181 GLY A N 1
ATOM 1291 C CA . GLY A 1 181 ? 34.234 -0.562 4.963 1.00 43.47 181 GLY A CA 1
ATOM 1292 C C . GLY A 1 181 ? 34.298 -0.535 3.446 1.00 43.47 181 GLY A C 1
ATOM 1293 O O . GLY A 1 181 ? 34.359 -1.587 2.811 1.00 43.47 181 GLY A O 1
ATOM 1294 N N . LEU A 1 182 ? 34.193 0.661 2.869 1.00 40.41 182 LEU A N 1
ATOM 1295 C CA . LEU A 1 182 ? 34.309 0.850 1.433 1.00 40.41 182 LEU A CA 1
ATOM 1296 C C . LEU A 1 182 ? 35.633 0.202 0.994 1.00 40.41 182 LEU A C 1
ATOM 1298 O O . LEU A 1 182 ? 36.682 0.579 1.519 1.00 40.41 182 LEU A O 1
ATOM 1302 N N . PRO A 1 183 ? 35.635 -0.731 0.025 1.00 43.09 183 PRO A N 1
ATOM 1303 C CA . PRO A 1 183 ? 36.867 -1.339 -0.483 1.00 43.09 183 PRO A CA 1
ATOM 1304 C C . PRO A 1 183 ? 37.717 -0.355 -1.307 1.00 43.09 183 PRO A C 1
ATOM 1306 O O . PRO A 1 183 ? 38.728 -0.735 -1.889 1.00 43.09 183 PRO A O 1
ATOM 1309 N N . PHE A 1 184 ? 37.327 0.919 -1.358 1.00 41.44 184 PHE A N 1
ATOM 1310 C CA . PHE A 1 184 ? 38.025 1.963 -2.080 1.00 41.44 184 PHE A CA 1
ATOM 1311 C C . PHE A 1 184 ? 38.531 3.027 -1.107 1.00 41.44 184 PHE A C 1
ATOM 1313 O O . PHE A 1 184 ? 37.806 3.938 -0.708 1.00 41.44 184 PHE A O 1
ATOM 1320 N N . ARG A 1 185 ? 39.808 2.905 -0.737 1.00 51.12 185 ARG A N 1
ATOM 1321 C CA . ARG A 1 185 ? 40.580 3.998 -0.149 1.00 51.12 185 ARG A CA 1
ATOM 1322 C C . ARG A 1 185 ? 41.164 4.805 -1.317 1.00 51.12 185 ARG A C 1
ATOM 1324 O O . ARG A 1 185 ? 42.044 4.275 -1.996 1.00 51.12 185 ARG A O 1
ATOM 1331 N N . PRO A 1 186 ? 40.696 6.035 -1.598 1.00 47.72 186 PRO A N 1
ATOM 1332 C CA . PRO A 1 186 ? 41.360 6.876 -2.585 1.00 47.72 186 PRO A CA 1
ATOM 1333 C C . PRO A 1 186 ? 42.817 7.118 -2.147 1.00 47.72 186 PRO A C 1
ATOM 1335 O O . PRO A 1 186 ? 43.084 7.201 -0.941 1.00 47.72 186 PRO A O 1
ATOM 1338 N N . PRO A 1 187 ? 43.774 7.194 -3.089 1.00 48.22 187 PRO A N 1
ATOM 1339 C CA . PRO A 1 187 ? 45.152 7.533 -2.757 1.00 48.22 187 PRO A CA 1
ATOM 1340 C C . PRO A 1 187 ? 45.195 8.917 -2.088 1.00 48.22 187 PRO A C 1
ATOM 1342 O O . PRO A 1 187 ? 44.380 9.779 -2.432 1.00 48.22 187 PRO A O 1
ATOM 1345 N N . PRO A 1 188 ? 46.106 9.139 -1.122 1.00 51.19 188 PRO A N 1
ATOM 1346 C CA . PRO A 1 188 ? 46.253 10.448 -0.501 1.00 51.19 188 PRO A CA 1
ATOM 1347 C C . PRO A 1 188 ? 46.527 11.489 -1.587 1.00 51.19 188 PRO A C 1
ATOM 1349 O O . PRO A 1 188 ? 47.324 11.247 -2.497 1.00 51.19 188 PRO A O 1
ATOM 1352 N N . ALA A 1 189 ? 45.838 12.628 -1.499 1.00 49.19 189 ALA A N 1
ATOM 1353 C CA . ALA A 1 189 ? 46.158 13.784 -2.317 1.00 49.19 189 ALA A CA 1
ATOM 1354 C C . ALA A 1 189 ? 47.653 14.080 -2.151 1.00 49.19 189 ALA A C 1
ATOM 1356 O O . ALA A 1 189 ? 48.143 14.153 -1.024 1.00 49.19 189 ALA A O 1
ATOM 1357 N N . ALA A 1 190 ? 48.372 14.182 -3.270 1.00 49.62 190 ALA A N 1
ATOM 1358 C CA . ALA A 1 190 ? 49.743 14.657 -3.254 1.00 49.62 190 ALA A CA 1
ATOM 1359 C C . ALA A 1 190 ? 49.768 16.028 -2.571 1.00 49.62 190 ALA A C 1
ATOM 1361 O O . ALA A 1 190 ? 48.929 16.882 -2.877 1.00 49.62 190 ALA A O 1
ATOM 1362 N N . ASP A 1 191 ? 50.705 16.204 -1.639 1.00 46.00 191 ASP A N 1
ATOM 1363 C CA . ASP A 1 191 ? 50.923 17.473 -0.957 1.00 46.00 191 ASP A CA 1
ATOM 1364 C C . ASP A 1 191 ? 51.015 18.607 -1.989 1.00 46.00 191 ASP A C 1
ATOM 1366 O O . ASP A 1 191 ? 51.686 18.447 -3.019 1.00 46.00 191 ASP A O 1
ATOM 1370 N N . PRO A 1 192 ? 50.362 19.758 -1.750 1.00 46.84 192 PRO A N 1
ATOM 1371 C CA . PRO A 1 192 ? 50.558 20.914 -2.601 1.00 46.84 192 PRO A CA 1
ATOM 1372 C C . PRO A 1 192 ? 52.043 21.277 -2.566 1.00 46.84 192 PRO A C 1
ATOM 1374 O O . PRO A 1 192 ? 52.603 21.615 -1.523 1.00 46.84 192 PRO A O 1
ATOM 1377 N N . THR A 1 193 ? 52.689 21.181 -3.727 1.00 50.12 193 THR A N 1
ATOM 1378 C CA . THR A 1 193 ? 54.051 21.667 -3.928 1.00 50.12 193 THR A CA 1
ATOM 1379 C C . THR A 1 193 ? 54.081 23.141 -3.512 1.00 50.12 193 THR A C 1
ATOM 1381 O O . THR A 1 193 ? 53.239 23.906 -3.994 1.00 50.12 193 THR A O 1
ATOM 1384 N N . PRO A 1 194 ? 54.983 23.572 -2.615 1.00 42.06 194 PRO A N 1
ATOM 1385 C CA . PRO A 1 194 ? 55.024 24.965 -2.202 1.00 42.06 194 PRO A CA 1
ATOM 1386 C C . PRO A 1 194 ? 55.353 25.833 -3.417 1.00 42.06 194 PRO A C 1
ATOM 1388 O O . PRO A 1 194 ? 56.394 25.669 -4.057 1.00 42.06 194 PRO A O 1
ATOM 1391 N N . ALA A 1 195 ? 54.440 26.750 -3.741 1.00 42.41 195 ALA A N 1
ATOM 1392 C CA . ALA A 1 195 ? 54.684 27.807 -4.704 1.00 42.41 195 ALA A CA 1
ATOM 1393 C C . ALA A 1 195 ? 55.921 28.591 -4.251 1.00 42.41 195 ALA A C 1
ATOM 1395 O O . ALA A 1 195 ? 55.969 29.117 -3.137 1.00 42.41 195 ALA A O 1
ATOM 1396 N N . ALA A 1 196 ? 56.936 28.624 -5.113 1.00 42.41 196 ALA A N 1
ATOM 1397 C CA . ALA A 1 196 ? 58.133 29.414 -4.906 1.00 42.41 196 ALA A CA 1
ATOM 1398 C C . ALA A 1 196 ? 57.740 30.882 -4.694 1.00 42.41 196 ALA A C 1
ATOM 1400 O O . ALA A 1 196 ? 57.107 31.505 -5.547 1.00 42.41 196 ALA A O 1
ATOM 1401 N N . ALA A 1 197 ? 58.123 31.421 -3.540 1.00 41.25 197 ALA A N 1
ATOM 1402 C CA . ALA A 1 197 ? 58.067 32.840 -3.257 1.00 41.25 197 ALA A CA 1
ATOM 1403 C C . ALA A 1 197 ? 58.958 33.581 -4.265 1.00 41.25 197 ALA A C 1
ATOM 1405 O O . ALA A 1 197 ? 60.184 33.490 -4.209 1.00 41.25 197 ALA A O 1
ATOM 1406 N N . SER A 1 198 ? 58.349 34.322 -5.192 1.00 44.69 198 SER A N 1
ATOM 1407 C CA . SER A 1 198 ? 59.061 35.365 -5.924 1.00 44.69 198 SER A CA 1
ATOM 1408 C C . SER A 1 198 ? 59.324 36.522 -4.966 1.00 44.69 198 SER A C 1
ATOM 1410 O O . SER A 1 198 ? 58.432 37.290 -4.614 1.00 44.69 198 SER A O 1
ATOM 1412 N N . SER A 1 199 ? 60.574 36.611 -4.529 1.00 43.41 199 SER A N 1
ATOM 1413 C CA . SER A 1 199 ? 61.162 37.753 -3.846 1.00 43.41 199 SER A CA 1
ATOM 1414 C C . SER A 1 199 ? 61.123 38.988 -4.750 1.00 43.41 199 SER A C 1
ATOM 1416 O O . SER A 1 199 ? 61.927 39.144 -5.667 1.00 43.41 199 SER A O 1
ATOM 1418 N N . VAL A 1 200 ? 60.190 39.898 -4.472 1.00 48.88 200 VAL A N 1
ATOM 1419 C CA . VAL A 1 200 ? 60.283 41.289 -4.926 1.00 48.88 200 VAL A CA 1
ATOM 1420 C C . VAL A 1 200 ? 61.179 42.026 -3.932 1.00 48.88 200 VAL A C 1
ATOM 1422 O O . VAL A 1 200 ? 60.806 42.234 -2.778 1.00 48.88 200 VAL A O 1
ATOM 1425 N N . SER A 1 201 ? 62.386 42.376 -4.373 1.00 49.00 201 SER A N 1
ATOM 1426 C CA . SER A 1 201 ? 63.298 43.258 -3.638 1.00 49.00 201 SER A CA 1
ATOM 1427 C C . SER A 1 201 ? 62.728 44.682 -3.536 1.00 49.00 201 SER A C 1
ATOM 1429 O O . SER A 1 201 ? 62.133 45.165 -4.503 1.00 49.00 201 SER A O 1
ATOM 1431 N N . PRO A 1 202 ? 62.937 45.391 -2.412 1.00 47.84 202 PRO A N 1
ATOM 1432 C CA . PRO A 1 202 ? 62.453 46.754 -2.228 1.00 47.84 202 PRO A CA 1
ATOM 1433 C C . PRO A 1 202 ? 63.397 47.775 -2.887 1.00 47.84 202 PRO A C 1
ATOM 1435 O O . PRO A 1 202 ? 64.601 47.781 -2.633 1.00 47.84 202 PRO A O 1
ATOM 1438 N N . GLY A 1 203 ? 62.840 48.652 -3.727 1.00 46.62 203 GLY A N 1
ATOM 1439 C CA . GLY A 1 203 ? 63.482 49.893 -4.181 1.00 46.62 203 GLY A CA 1
ATOM 1440 C C . GLY A 1 203 ? 63.227 51.043 -3.190 1.00 46.62 203 GLY A C 1
ATOM 1441 O O . GLY A 1 203 ? 62.210 51.016 -2.494 1.00 46.62 203 GLY A O 1
ATOM 1442 N N . PRO A 1 204 ? 64.137 52.027 -3.068 1.00 55.12 204 PRO A N 1
ATOM 1443 C CA . PRO A 1 204 ? 64.200 52.906 -1.907 1.00 55.12 204 PRO A CA 1
ATOM 1444 C C . PRO A 1 204 ? 63.235 54.099 -1.961 1.00 55.12 204 PRO A C 1
ATOM 1446 O O . PRO A 1 204 ? 62.792 54.546 -3.017 1.00 55.12 204 PRO A O 1
ATOM 1449 N N . ALA A 1 205 ? 62.963 54.600 -0.757 1.00 47.66 205 ALA A N 1
ATOM 1450 C CA . ALA A 1 205 ? 62.071 55.694 -0.403 1.00 47.66 205 ALA A CA 1
ATOM 1451 C C . ALA A 1 205 ? 62.437 57.060 -1.012 1.00 47.66 205 ALA A C 1
ATOM 1453 O O . ALA A 1 205 ? 63.603 57.451 -1.041 1.00 47.66 205 ALA A O 1
ATOM 1454 N N . ALA A 1 206 ? 61.400 57.828 -1.359 1.00 52.00 206 ALA A N 1
ATOM 1455 C CA . ALA A 1 206 ? 61.449 59.279 -1.524 1.00 52.00 206 ALA A CA 1
ATOM 1456 C C . ALA A 1 206 ? 60.166 59.919 -0.953 1.00 52.00 206 ALA A C 1
ATOM 1458 O O . ALA A 1 206 ? 59.116 59.972 -1.583 1.00 52.00 206 ALA A O 1
ATOM 1459 N N . ASP A 1 207 ? 60.297 60.263 0.323 1.00 43.03 207 ASP A N 1
ATOM 1460 C CA . ASP A 1 207 ? 59.856 61.443 1.074 1.00 43.03 207 ASP A CA 1
ATOM 1461 C C . ASP A 1 207 ? 58.929 62.524 0.437 1.00 43.03 207 ASP A C 1
ATOM 1463 O O . ASP A 1 207 ? 59.146 63.003 -0.674 1.00 43.03 207 ASP A O 1
ATOM 1467 N N . ARG A 1 208 ? 58.053 63.036 1.325 1.00 47.78 208 ARG A N 1
ATOM 1468 C CA . ARG A 1 208 ? 57.348 64.344 1.409 1.00 47.78 208 ARG A CA 1
ATOM 1469 C C . ARG A 1 208 ? 56.008 64.575 0.709 1.00 47.78 208 ARG A C 1
ATOM 1471 O O . ARG A 1 208 ? 55.901 64.609 -0.509 1.00 47.78 208 ARG A O 1
ATOM 1478 N N . GLY A 1 209 ? 55.040 65.001 1.530 1.00 43.72 209 GLY A N 1
ATOM 1479 C CA . GLY A 1 209 ? 53.961 65.887 1.085 1.00 43.72 209 GLY A CA 1
ATOM 1480 C C . GLY A 1 209 ? 52.740 65.939 2.001 1.00 43.72 209 GLY A C 1
ATOM 1481 O O . GLY A 1 209 ? 51.707 65.372 1.683 1.00 43.72 209 GLY A O 1
ATOM 1482 N N . THR A 1 210 ? 52.869 66.631 3.129 1.00 47.12 210 THR A N 1
ATOM 1483 C CA . THR A 1 210 ? 51.818 67.060 4.072 1.00 47.12 210 THR A CA 1
ATOM 1484 C C . THR A 1 210 ? 50.622 67.781 3.430 1.00 47.12 210 THR A C 1
ATOM 1486 O O . THR A 1 210 ? 50.859 68.645 2.590 1.00 47.12 210 THR A O 1
ATOM 1489 N N . ALA A 1 211 ? 49.398 67.541 3.931 1.00 50.50 211 ALA A N 1
ATOM 1490 C CA . ALA A 1 211 ? 48.372 68.551 4.298 1.00 50.50 211 ALA A CA 1
ATOM 1491 C C . ALA A 1 211 ? 46.995 67.867 4.512 1.00 50.50 211 ALA A C 1
ATOM 1493 O O . ALA A 1 211 ? 46.491 67.224 3.601 1.00 50.50 211 ALA A O 1
ATOM 1494 N N . THR A 1 212 ? 46.441 67.784 5.729 1.00 45.78 212 THR A N 1
ATOM 1495 C CA . THR A 1 212 ? 45.587 68.786 6.423 1.00 45.78 212 THR A CA 1
ATOM 1496 C C . THR A 1 212 ? 44.098 68.373 6.388 1.00 45.78 212 THR A C 1
ATOM 1498 O O . THR A 1 212 ? 43.438 68.489 5.363 1.00 45.78 212 THR A O 1
ATOM 1501 N N . ALA A 1 213 ? 43.581 67.893 7.528 1.00 45.41 213 ALA A N 1
ATOM 1502 C CA . ALA A 1 213 ? 42.164 67.975 7.950 1.00 45.41 213 ALA A CA 1
ATOM 1503 C C . ALA A 1 213 ? 41.906 69.379 8.571 1.00 45.41 213 ALA A C 1
ATOM 1505 O O . ALA A 1 213 ? 42.886 70.124 8.650 1.00 45.41 213 ALA A O 1
ATOM 1506 N N . PRO A 1 214 ? 40.733 69.780 9.122 1.00 60.50 214 PRO A N 1
ATOM 1507 C CA . PRO A 1 214 ? 39.426 69.123 9.363 1.00 60.50 214 PRO A CA 1
ATOM 1508 C C . PRO A 1 214 ? 38.265 70.010 8.798 1.00 60.50 214 PRO A C 1
ATOM 1510 O O . PRO A 1 214 ? 38.553 70.873 7.976 1.00 60.50 214 PRO A O 1
ATOM 1513 N N . CYS A 1 215 ? 36.952 69.901 9.040 1.00 45.41 215 CYS A N 1
ATOM 1514 C CA . CYS A 1 215 ? 36.050 69.439 10.105 1.00 45.41 215 CYS A CA 1
ATOM 1515 C C . CYS A 1 215 ? 34.742 68.955 9.458 1.00 45.41 215 CYS A C 1
ATOM 1517 O O . CYS A 1 215 ? 34.403 69.487 8.375 1.00 45.41 215 CYS A O 1
#

Sequence (215 aa):
MDQIARAAGVVRRTVYGHFPNRDALIAEIVDGVGEAVAAAHAAGRAGVSDPAAALARATLAVWEIVEPYRLLVSLAQRSVTVEGIRASLAPARKECTDLLRRGMREGAFTSPLPAAALAYVHEQVLFGLMEAVNGGVLSAAQAGPASAETVLLSAGVPAERAAELVASARPPAAPAPGSPGLPFRPPPAADPTPAAASSVSPGPAADRGTATAPC

Solvent-accessible surface area (backbone atoms only — not comparable to full-atom values): 12451 Å² total; per-residue (Å²): 106,65,69,54,17,59,74,69,76,45,57,55,67,57,51,51,71,77,25,89,45,72,65,55,47,50,49,54,52,44,42,53,49,18,53,50,36,31,49,26,34,51,60,35,28,58,96,50,84,54,50,64,52,18,49,27,27,12,42,39,37,26,36,70,63,48,61,85,43,39,66,55,52,63,51,34,70,75,75,44,66,66,64,57,57,54,57,32,38,42,65,32,42,48,55,45,19,53,50,42,45,50,20,40,76,71,66,64,31,53,54,98,54,57,37,65,60,44,29,53,49,46,55,48,49,53,53,54,46,43,48,34,34,74,69,66,78,37,55,74,85,51,42,40,59,51,45,25,37,50,46,34,45,67,34,46,33,56,66,70,61,28,51,53,39,45,60,70,61,44,74,78,78,70,76,75,77,71,78,76,76,70,95,70,77,77,78,80,79,77,76,81,75,80,78,79,81,79,82,78,78,87,79,84,90,83,84,89,83,90,84,83,85,88,134

Radius of gyration: 29.78 Å; Cα contacts (8 Å, |Δi|>4): 195; chains: 1; bounding box: 83×86×51 Å